Protein AF-A0A1G1VQC1-F1 (afdb_monomer_lite)

pLDDT: mean 93.26, std 5.06, range [60.94, 98.62]

Organism: NCBI:txid1797589

Radius of gyration: 24.83 Å; chains: 1; bounding box: 64×57×67 Å

Sequence (308 aa):
MNNFFEKLEDDLAYSKVGRGEGTGPVSRILSGINMLLLVLLIVTLLKNNFYLPAVLLLTLGFTRFAHWVSIGLLVYLVLLQFWPGVTIMVIYSVIGWASVMYGVRNVKRNFHSNKAKVDPFEGMSDLLFVLIFQILFFAIALITSGLLSVIFWMLFAIVTFFEIVRYYNRLASPWRQLHYPLMVRYAAFAGMQTGIAERENREFDIKEALREFVKNIYPNWSRNEVEDFLKPADNKKEEFVDRGNLIKAYQKNDPSFDIKKLSEVLEKIHIRLKKEGPRWVIAEIIERDYGTSEKIKYLQAMISGDAN

Secondary structure (DSSP, 8-state):
-HHHHHHHHHHHHHHHHHTTSS-HHHHHHHHHHHHHHHHHHHHHHHHTT-HHHHHHHHHHTTSTTHHHHHHHHHHHHHHTT-HHHHHHHHHHHHHHHHHHHHHHHHHHHHHH--S----TTTT-THHHHHHHHHHHHHHHHHH--HHHHHHHHHHHHHHHHHHHHHHHHHHSSHHHHHHHHHHHHHHHHHHHHHHHHHHTT----HHHHHHHHHHHHSTT--HHHHHHHHHHHHHHHHHTTTHHHHHHHHHHH-TT--HHHHHHHHHHHHHHHHH--THHHHHHHHHHHH-HHHHHHHHHHHHHTTT-

Structure (mmCIF, N/CA/C/O backbone):
data_AF-A0A1G1VQC1-F1
#
_entry.id   AF-A0A1G1VQC1-F1
#
loop_
_atom_site.group_PDB
_atom_site.id
_atom_site.type_symbol
_atom_site.label_atom_id
_atom_site.label_alt_id
_atom_site.label_comp_id
_atom_site.label_asym_id
_atom_site.label_entity_id
_atom_site.label_seq_id
_atom_site.pdbx_PDB_ins_code
_atom_site.Cartn_x
_atom_site.Cartn_y
_atom_site.Cartn_z
_atom_site.occupancy
_atom_site.B_iso_or_equiv
_atom_site.auth_seq_id
_atom_site.auth_comp_id
_atom_site.auth_asym_id
_atom_site.auth_atom_id
_atom_site.pdbx_PDB_model_num
ATOM 1 N N . MET A 1 1 ? -13.957 -32.742 -7.289 1.00 61.12 1 MET A N 1
ATOM 2 C CA . MET A 1 1 ? -12.564 -32.242 -7.349 1.00 61.12 1 MET A CA 1
ATOM 3 C C . MET A 1 1 ? -12.480 -30.728 -7.114 1.00 61.12 1 MET A C 1
ATOM 5 O O . MET A 1 1 ? -11.598 -30.322 -6.373 1.00 61.12 1 MET A O 1
ATOM 9 N N . ASN A 1 2 ? -13.424 -29.916 -7.616 1.00 73.31 2 ASN A N 1
ATOM 10 C CA . ASN A 1 2 ? -13.437 -28.450 -7.416 1.00 73.31 2 ASN A CA 1
ATOM 11 C C . ASN A 1 2 ? -13.486 -27.999 -5.941 1.00 73.31 2 ASN A C 1
ATOM 13 O O . ASN A 1 2 ? -12.699 -27.143 -5.555 1.00 73.31 2 ASN A O 1
ATOM 17 N N . ASN A 1 3 ? -14.278 -28.655 -5.082 1.00 86.00 3 ASN A N 1
ATOM 18 C CA . ASN A 1 3 ? -14.404 -28.242 -3.672 1.00 86.00 3 ASN A CA 1
ATOM 19 C C . ASN A 1 3 ? -13.098 -28.321 -2.858 1.00 86.00 3 ASN A C 1
ATOM 21 O O . ASN A 1 3 ? -12.965 -27.617 -1.863 1.00 86.00 3 ASN A O 1
ATOM 25 N N . PHE A 1 4 ? -12.145 -29.187 -3.232 1.00 91.75 4 PHE A N 1
ATOM 26 C CA . PHE A 1 4 ? -10.871 -29.282 -2.508 1.00 91.75 4 PHE A CA 1
ATOM 27 C C . PHE A 1 4 ? -9.946 -28.110 -2.850 1.00 91.75 4 PHE A C 1
ATOM 29 O O . PHE A 1 4 ? -9.380 -27.499 -1.948 1.00 91.75 4 PHE A O 1
ATOM 36 N N . PHE A 1 5 ? -9.823 -27.777 -4.139 1.00 89.25 5 PHE A N 1
ATOM 37 C CA . PHE A 1 5 ? -8.988 -26.665 -4.592 1.00 89.25 5 PHE A CA 1
ATOM 38 C C . PHE A 1 5 ? -9.536 -25.315 -4.137 1.00 89.25 5 PHE A C 1
ATOM 40 O O . PHE A 1 5 ? -8.760 -24.494 -3.662 1.00 89.25 5 PHE A O 1
ATOM 47 N N . GLU A 1 6 ? -10.854 -25.117 -4.201 1.00 90.94 6 GLU A N 1
ATOM 48 C CA . GLU A 1 6 ? -11.496 -23.903 -3.681 1.00 90.94 6 GLU A CA 1
ATOM 49 C C . GLU A 1 6 ? -11.246 -23.747 -2.178 1.00 90.94 6 GLU A C 1
ATOM 51 O O . GLU A 1 6 ? -10.825 -22.688 -1.726 1.00 90.94 6 GLU A O 1
ATOM 56 N N . LYS A 1 7 ? -11.402 -24.822 -1.395 1.00 92.75 7 LYS A N 1
ATOM 57 C CA . LYS A 1 7 ? -11.124 -24.775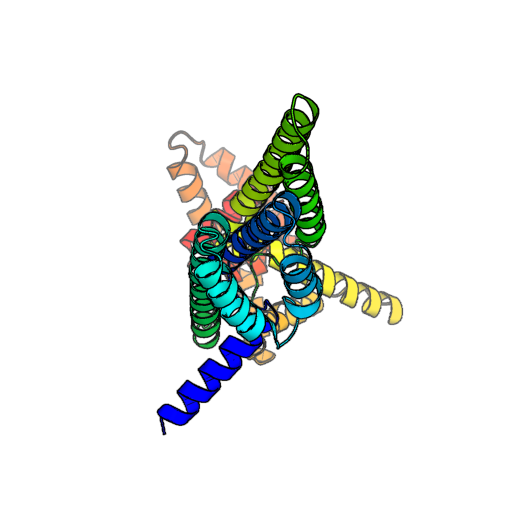 0.045 1.00 92.75 7 LYS A CA 1
ATOM 58 C C . LYS A 1 7 ? -9.654 -24.461 0.345 1.00 92.75 7 LYS A C 1
ATOM 60 O O . LYS A 1 7 ? -9.371 -23.662 1.232 1.00 92.75 7 LYS A O 1
ATOM 65 N N . LEU A 1 8 ? -8.726 -25.060 -0.401 1.00 93.44 8 LEU A N 1
ATOM 66 C CA . LEU A 1 8 ? -7.297 -24.788 -0.254 1.00 93.44 8 LEU A CA 1
ATOM 67 C C . LEU A 1 8 ? -6.957 -23.333 -0.612 1.00 93.44 8 LEU A C 1
ATOM 69 O O . LEU A 1 8 ? -6.154 -22.703 0.073 1.00 93.44 8 LEU A O 1
ATOM 73 N N . GLU A 1 9 ? -7.561 -22.795 -1.673 1.00 93.19 9 GLU A N 1
ATOM 74 C CA . GLU A 1 9 ? -7.395 -21.396 -2.069 1.00 93.19 9 GLU A CA 1
ATOM 75 C C . GLU A 1 9 ? -7.907 -20.444 -0.983 1.00 93.19 9 GLU A C 1
ATOM 77 O O . GLU A 1 9 ? -7.228 -19.472 -0.644 1.00 93.19 9 GLU A O 1
ATOM 82 N N . ASP A 1 10 ? -9.070 -20.743 -0.407 1.00 94.12 10 ASP A N 1
ATOM 83 C CA . ASP A 1 10 ? -9.666 -19.982 0.685 1.00 94.12 10 ASP A CA 1
ATOM 84 C C . ASP A 1 10 ? -8.755 -19.983 1.910 1.00 94.12 10 ASP A C 1
ATOM 86 O O . ASP A 1 10 ? -8.403 -18.911 2.405 1.00 94.12 10 ASP A O 1
ATOM 90 N N . ASP A 1 11 ? -8.295 -21.156 2.347 1.00 94.12 11 ASP A N 1
ATOM 91 C CA . ASP A 1 11 ? -7.398 -21.300 3.496 1.00 94.12 11 ASP A CA 1
ATOM 92 C C . ASP A 1 11 ? -6.081 -20.527 3.285 1.00 94.12 11 ASP A C 1
ATOM 94 O O . ASP A 1 11 ? -5.610 -19.816 4.181 1.00 94.12 11 ASP A O 1
ATOM 98 N N . LEU A 1 12 ? -5.507 -20.587 2.077 1.00 93.69 12 LEU A N 1
ATOM 99 C CA . LEU A 1 12 ? -4.320 -19.810 1.711 1.00 93.69 12 LEU A CA 1
ATOM 100 C C . LEU A 1 12 ? -4.595 -18.302 1.710 1.00 93.69 12 LEU A C 1
ATOM 102 O O . LEU A 1 12 ? -3.768 -17.527 2.198 1.00 93.69 12 LEU A O 1
ATOM 106 N N . ALA A 1 13 ? -5.742 -17.872 1.181 1.00 93.38 13 ALA A N 1
ATOM 107 C CA . ALA A 1 13 ? -6.126 -16.467 1.155 1.00 93.38 13 ALA A CA 1
ATOM 108 C C . ALA A 1 13 ? -6.328 -15.919 2.574 1.00 93.38 13 ALA A C 1
ATOM 110 O O . ALA A 1 13 ? -5.778 -14.867 2.901 1.00 93.38 13 ALA A O 1
ATOM 111 N N . TYR A 1 14 ? -7.035 -16.648 3.442 1.00 93.19 14 TYR A N 1
ATOM 112 C CA . TYR A 1 14 ? -7.199 -16.290 4.852 1.00 93.19 14 TYR A CA 1
ATOM 113 C C . TYR A 1 14 ? -5.860 -16.244 5.591 1.00 93.19 14 TYR A C 1
ATOM 115 O O . TYR A 1 14 ? -5.617 -15.304 6.348 1.00 93.19 14 TYR A O 1
ATOM 123 N N . SER A 1 15 ? -4.963 -17.203 5.340 1.00 93.12 15 SER A N 1
ATOM 124 C CA . SER A 1 15 ? -3.622 -17.207 5.936 1.00 93.12 15 SER A CA 1
ATOM 125 C C . SER A 1 15 ? -2.822 -15.959 5.550 1.00 93.12 15 SER A C 1
ATOM 127 O O . SER A 1 15 ? -2.245 -15.303 6.420 1.00 93.12 15 SER A O 1
ATOM 129 N N . LYS A 1 16 ? -2.839 -15.575 4.266 1.00 91.69 16 LYS A N 1
ATOM 130 C CA . LYS A 1 16 ? -2.179 -14.351 3.785 1.00 91.69 16 LYS A CA 1
ATOM 131 C C . LYS A 1 16 ? -2.787 -13.086 4.376 1.00 91.69 16 LYS A C 1
ATOM 133 O O . LYS A 1 16 ? -2.047 -12.223 4.844 1.00 91.69 16 LYS A O 1
ATOM 138 N N . VAL A 1 17 ? -4.117 -12.994 4.421 1.00 91.62 17 VAL A N 1
ATOM 139 C CA . VAL A 1 17 ? -4.817 -11.863 5.048 1.00 91.62 17 VAL A CA 1
ATOM 140 C C . VAL A 1 17 ? -4.464 -11.755 6.531 1.00 91.62 17 VAL A C 1
ATOM 142 O O . VAL A 1 17 ? -4.189 -10.655 7.001 1.00 91.62 17 VAL A O 1
ATOM 145 N N . GLY A 1 18 ? -4.377 -12.879 7.249 1.00 86.94 18 GLY A N 1
ATOM 146 C CA . GLY A 1 18 ? -3.954 -12.917 8.652 1.00 86.94 18 GLY A CA 1
ATOM 147 C C . GLY A 1 18 ? -2.516 -12.437 8.887 1.00 86.94 18 GLY A C 1
ATOM 148 O O . GLY A 1 18 ? -2.212 -11.937 9.965 1.00 86.94 18 GLY A O 1
ATOM 149 N N . ARG A 1 19 ? -1.644 -12.532 7.874 1.00 87.75 19 ARG A N 1
ATOM 150 C CA . ARG A 1 19 ? -0.284 -11.958 7.884 1.00 87.75 19 ARG A CA 1
ATOM 151 C C . ARG A 1 19 ? -0.224 -10.517 7.365 1.00 87.75 19 ARG A C 1
ATOM 153 O O . ARG A 1 19 ? 0.846 -9.920 7.354 1.00 87.75 19 ARG A O 1
ATOM 160 N N . GLY A 1 20 ? -1.349 -9.962 6.911 1.00 85.31 20 GLY A N 1
ATOM 161 C CA . GLY A 1 20 ? -1.407 -8.648 6.272 1.00 85.31 20 GLY A CA 1
ATOM 162 C C . GLY A 1 20 ? -0.831 -8.614 4.850 1.00 85.31 20 GLY A C 1
ATOM 163 O O . GLY A 1 20 ? -0.608 -7.534 4.310 1.00 85.31 20 GLY A O 1
ATOM 164 N N . GLU A 1 21 ? -0.596 -9.768 4.221 1.00 86.19 21 GLU A N 1
ATOM 165 C CA . GLU A 1 21 ? 0.011 -9.860 2.893 1.00 86.19 21 GLU A CA 1
ATOM 166 C C . GLU A 1 21 ? -1.033 -9.653 1.788 1.00 86.19 21 GLU A C 1
ATOM 168 O O . GLU A 1 21 ? -1.941 -10.466 1.604 1.00 86.19 21 GLU A O 1
ATOM 173 N N . GLY A 1 22 ? -0.884 -8.588 0.993 1.00 84.50 22 GLY A N 1
ATOM 174 C CA . GLY A 1 22 ? -1.681 -8.402 -0.224 1.00 84.50 22 GLY A CA 1
ATOM 175 C C . GLY A 1 22 ? -3.180 -8.195 0.023 1.00 84.50 22 GLY A C 1
ATOM 176 O O . GLY A 1 22 ? -3.986 -8.453 -0.871 1.00 84.50 22 GLY A O 1
ATOM 177 N N . THR A 1 23 ? -3.568 -7.706 1.203 1.00 89.31 23 THR A N 1
ATOM 178 C CA . THR A 1 23 ? -4.966 -7.413 1.578 1.00 89.31 23 THR A CA 1
ATOM 179 C C . THR A 1 23 ? -5.590 -6.290 0.739 1.00 89.31 23 THR A C 1
ATOM 181 O O . THR A 1 23 ? -6.809 -6.194 0.601 1.00 89.31 23 THR A O 1
ATOM 184 N N . GLY A 1 24 ? -4.759 -5.464 0.104 1.00 90.88 24 GLY A N 1
ATOM 185 C CA . GLY A 1 24 ? -5.199 -4.374 -0.757 1.00 90.88 24 GLY A CA 1
ATOM 186 C C . GLY A 1 24 ? -5.680 -3.142 0.022 1.00 90.88 24 GLY A C 1
ATOM 187 O O . GLY A 1 24 ? -5.776 -3.151 1.250 1.00 90.88 24 GLY A O 1
ATOM 188 N N . PRO A 1 25 ? -5.973 -2.042 -0.689 1.00 91.81 25 PRO A N 1
ATOM 189 C CA . PRO A 1 25 ? -6.169 -0.735 -0.066 1.00 91.81 25 PRO A CA 1
ATOM 190 C C . PRO A 1 25 ? -7.422 -0.635 0.800 1.00 91.81 25 PRO A C 1
ATOM 192 O O . PRO A 1 25 ? -7.362 -0.090 1.897 1.00 91.81 25 PRO A O 1
ATOM 195 N N . VAL A 1 26 ? -8.544 -1.199 0.345 1.00 93.62 26 VAL A N 1
ATOM 196 C CA . VAL A 1 26 ? -9.819 -1.117 1.074 1.00 93.62 26 VAL A CA 1
ATOM 197 C C . VAL A 1 26 ? -9.721 -1.838 2.417 1.00 93.62 26 VAL A C 1
ATOM 199 O O . VAL A 1 26 ? -10.098 -1.278 3.440 1.00 93.62 26 VAL A O 1
ATOM 202 N N . SER A 1 27 ? -9.156 -3.049 2.432 1.00 94.88 27 SER A N 1
ATOM 203 C CA . SER A 1 27 ? -8.941 -3.809 3.667 1.00 94.88 27 SER A CA 1
ATOM 204 C C . SER A 1 27 ? -8.029 -3.053 4.641 1.00 94.88 27 SER A C 1
ATOM 206 O O . SER A 1 27 ? -8.354 -2.935 5.820 1.00 94.88 27 SER A O 1
ATOM 208 N N . ARG A 1 28 ? -6.938 -2.442 4.152 1.00 92.56 28 ARG A N 1
ATOM 209 C CA . ARG A 1 28 ? -6.015 -1.657 4.992 1.00 92.56 28 ARG A CA 1
ATOM 210 C C . ARG A 1 28 ? -6.698 -0.448 5.640 1.00 92.56 28 ARG A C 1
ATOM 212 O O . ARG A 1 28 ? -6.571 -0.262 6.847 1.00 92.56 28 ARG A O 1
ATOM 219 N N . ILE A 1 29 ? -7.483 0.311 4.870 1.00 93.06 29 ILE A N 1
ATOM 220 C CA . ILE A 1 29 ? -8.250 1.464 5.376 1.00 93.06 29 ILE A CA 1
ATOM 221 C C . ILE A 1 29 ? -9.277 1.012 6.421 1.00 93.06 29 ILE A C 1
ATOM 223 O O . ILE A 1 29 ? -9.328 1.564 7.520 1.00 93.06 29 ILE A O 1
ATOM 227 N N . LEU A 1 30 ? -10.068 -0.022 6.113 1.00 95.94 30 LEU A N 1
ATOM 228 C CA . LEU A 1 30 ? -11.059 -0.554 7.050 1.00 95.94 30 LEU A CA 1
ATOM 229 C C . LEU A 1 30 ? -10.400 -1.098 8.323 1.00 95.94 30 LEU A C 1
ATOM 231 O O . LEU A 1 30 ? -10.940 -0.913 9.407 1.00 95.94 30 LEU A O 1
ATOM 235 N N . SER A 1 31 ? -9.218 -1.712 8.217 1.00 94.44 31 SER A N 1
ATOM 236 C CA . SER A 1 31 ? -8.435 -2.152 9.375 1.00 94.44 31 SER A CA 1
ATOM 237 C C . SER A 1 31 ? -7.999 -0.977 10.256 1.00 94.44 31 SER A C 1
ATOM 239 O O . SER A 1 31 ? -8.092 -1.082 11.477 1.00 94.44 31 SER A O 1
ATOM 241 N N . GLY A 1 32 ? -7.565 0.144 9.668 1.00 94.25 32 GLY A N 1
ATOM 242 C CA . GLY A 1 32 ? -7.232 1.366 10.412 1.00 94.25 32 GLY A CA 1
ATOM 243 C C . GLY A 1 32 ? -8.440 1.938 11.161 1.00 94.25 32 GLY A C 1
ATOM 244 O O . GLY A 1 32 ? -8.366 2.193 12.362 1.00 94.25 32 GLY A O 1
ATOM 245 N N . ILE A 1 33 ? -9.595 2.029 10.493 1.00 96.25 33 ILE A N 1
ATOM 246 C CA . ILE A 1 33 ? -10.860 2.443 11.128 1.00 96.25 33 ILE A CA 1
ATOM 247 C C . ILE A 1 33 ? -11.234 1.487 12.269 1.00 96.25 33 ILE A C 1
ATOM 249 O O . ILE A 1 33 ? -11.626 1.928 13.349 1.00 96.25 33 ILE A O 1
ATOM 253 N N . ASN A 1 34 ? -11.074 0.178 12.058 1.00 95.62 34 ASN A N 1
ATOM 254 C CA . ASN A 1 34 ? -11.366 -0.832 13.069 1.00 95.62 34 ASN A CA 1
ATOM 255 C C . ASN A 1 34 ? -10.484 -0.681 14.320 1.00 95.62 34 ASN A C 1
ATOM 257 O O . ASN A 1 34 ? -10.964 -0.848 15.441 1.00 95.62 34 ASN A O 1
ATOM 261 N N . MET A 1 35 ? -9.212 -0.308 14.144 1.00 95.88 35 MET A N 1
ATOM 262 C CA . MET A 1 35 ? -8.311 0.011 15.256 1.00 95.88 35 MET A CA 1
ATOM 263 C C . MET A 1 35 ? -8.780 1.244 16.037 1.00 95.88 35 MET A C 1
ATOM 265 O O . MET A 1 35 ? -8.797 1.209 17.266 1.00 95.88 35 MET A O 1
ATOM 269 N N . LEU A 1 36 ? -9.229 2.306 15.359 1.00 97.44 36 LEU A N 1
ATOM 270 C CA . LEU A 1 36 ? -9.785 3.489 16.030 1.00 97.44 36 LEU A CA 1
ATOM 271 C C . LEU A 1 36 ? -11.075 3.162 16.798 1.00 97.44 36 LEU A C 1
ATOM 273 O O . LEU A 1 36 ? -11.264 3.642 17.913 1.00 97.44 36 LEU A O 1
ATOM 277 N N . LEU A 1 37 ? -11.938 2.297 16.260 1.00 97.50 37 LEU A N 1
ATOM 278 C CA . LEU A 1 37 ? -13.137 1.824 16.964 1.00 97.50 37 LEU A CA 1
ATOM 279 C C . LEU A 1 37 ? -12.801 1.008 18.215 1.00 97.50 37 LEU A C 1
ATOM 281 O O . LEU A 1 37 ? -13.472 1.158 19.235 1.00 97.50 37 LEU A O 1
ATOM 285 N N . LEU A 1 38 ? -11.751 0.184 18.163 1.00 96.44 38 LEU A N 1
ATOM 286 C CA . LEU A 1 38 ? -11.263 -0.538 19.337 1.00 96.44 38 LEU A CA 1
ATOM 287 C C . LEU A 1 38 ? -10.774 0.432 20.422 1.00 96.44 38 LEU A C 1
ATOM 289 O O . LEU A 1 38 ? -11.114 0.264 21.591 1.00 96.44 38 LEU A O 1
ATOM 293 N N . VAL A 1 39 ? -10.026 1.472 20.042 1.00 97.50 39 VAL A N 1
ATOM 294 C CA . VAL A 1 39 ? -9.578 2.523 20.972 1.00 97.50 39 VAL A CA 1
ATOM 295 C C . VAL A 1 39 ? -10.773 3.259 21.576 1.00 97.50 39 VAL A C 1
ATOM 297 O O . VAL A 1 39 ? -10.824 3.439 22.792 1.00 97.50 39 VAL A O 1
ATOM 300 N N . LEU A 1 40 ? -11.758 3.629 20.751 1.00 98.19 40 LEU A N 1
ATOM 301 C CA . LEU A 1 40 ? -12.995 4.255 21.210 1.00 98.19 40 LEU A CA 1
ATOM 302 C C . LEU A 1 40 ? -13.706 3.370 22.241 1.00 98.19 40 LEU A C 1
ATOM 304 O O . LEU A 1 40 ? -14.039 3.851 23.321 1.00 98.19 40 LEU A O 1
ATOM 308 N N . LEU A 1 41 ? -13.870 2.075 21.950 1.00 97.75 41 LEU A N 1
ATOM 309 C CA . LEU A 1 41 ? -14.483 1.112 22.865 1.00 97.75 41 LEU A CA 1
ATOM 310 C C . LEU A 1 41 ? -13.732 1.038 24.199 1.00 97.75 41 LEU A C 1
ATOM 312 O O . LEU A 1 41 ? -14.357 1.129 25.253 1.00 97.75 41 LEU A O 1
ATOM 316 N N . ILE A 1 42 ? -12.403 0.913 24.165 1.00 97.69 42 ILE A N 1
ATOM 317 C CA . ILE A 1 42 ? -11.569 0.835 25.372 1.00 97.69 42 ILE A CA 1
ATOM 318 C C . ILE A 1 42 ? -11.734 2.099 26.221 1.00 97.69 42 ILE A C 1
ATOM 320 O O . ILE A 1 42 ? -12.000 1.997 27.418 1.00 97.69 42 ILE A O 1
ATOM 324 N N . VAL A 1 43 ? -11.636 3.289 25.621 1.00 97.81 43 VAL A N 1
ATOM 325 C CA . VAL A 1 43 ? -11.790 4.552 26.361 1.00 97.81 43 VAL A CA 1
ATOM 326 C C . VAL A 1 43 ? -13.204 4.693 26.928 1.00 97.81 43 VAL A C 1
ATOM 328 O O . VAL A 1 43 ? -13.364 5.098 28.081 1.00 97.81 43 VAL A O 1
ATOM 331 N N . THR A 1 44 ? -14.235 4.317 26.166 1.00 97.94 44 THR A N 1
ATOM 332 C CA . THR A 1 44 ? -15.624 4.316 26.639 1.00 97.94 44 THR A CA 1
ATOM 333 C C . THR A 1 44 ? -15.814 3.380 27.833 1.00 97.94 44 THR A C 1
ATOM 335 O O . THR A 1 44 ? -16.453 3.776 28.807 1.00 97.94 44 THR A O 1
ATOM 338 N N . LEU A 1 45 ? -15.241 2.173 27.806 1.00 97.62 45 LEU A N 1
ATOM 339 C CA . LEU A 1 45 ? -15.307 1.230 28.927 1.00 97.62 45 LEU A CA 1
ATOM 340 C C . LEU A 1 45 ? -14.607 1.788 30.172 1.00 97.62 45 LEU A C 1
ATOM 342 O O . LEU A 1 45 ? -15.193 1.774 31.253 1.00 97.62 45 LEU A O 1
ATOM 346 N N . LEU A 1 46 ? -13.402 2.347 30.019 1.00 97.31 46 LEU A N 1
ATOM 347 C CA . LEU A 1 46 ? -12.647 2.942 31.126 1.00 97.31 46 LEU A CA 1
ATOM 348 C C . LEU A 1 46 ? -13.396 4.117 31.770 1.00 97.31 46 LEU A C 1
ATOM 350 O O . LEU A 1 46 ? -13.524 4.159 32.991 1.00 97.31 46 LEU A O 1
ATOM 354 N N . LYS A 1 47 ? -13.961 5.031 30.969 1.00 96.81 47 LYS A N 1
ATOM 355 C CA . LYS A 1 47 ? -14.744 6.173 31.480 1.00 96.81 47 LYS A CA 1
ATOM 356 C C . LYS A 1 47 ? -15.988 5.764 32.267 1.00 96.81 47 LYS A C 1
ATOM 358 O O . LYS A 1 47 ? -16.424 6.510 33.136 1.00 96.81 47 LYS A O 1
ATOM 363 N N . ASN A 1 48 ? -16.555 4.601 31.959 1.00 97.50 48 ASN A N 1
ATOM 364 C CA . ASN A 1 48 ? -17.741 4.066 32.627 1.00 97.50 48 ASN A CA 1
ATOM 365 C C . ASN A 1 48 ? -17.390 3.008 33.690 1.00 97.50 48 ASN A C 1
ATOM 367 O O . ASN A 1 48 ? -18.258 2.249 34.106 1.00 97.50 48 ASN A O 1
ATOM 371 N N . ASN A 1 49 ? -16.130 2.955 34.142 1.00 97.44 49 ASN A N 1
ATOM 372 C CA . ASN A 1 49 ? -15.640 2.034 35.174 1.00 97.44 49 ASN A CA 1
ATOM 373 C C . ASN A 1 49 ? -15.752 0.531 34.824 1.00 97.44 49 ASN A C 1
ATOM 375 O O . ASN A 1 49 ? -15.672 -0.323 35.706 1.00 97.44 49 ASN A O 1
ATOM 379 N N . PHE A 1 50 ? -15.868 0.172 33.541 1.00 96.94 50 PHE A N 1
ATOM 380 C CA . PHE A 1 50 ? -15.840 -1.216 33.064 1.00 96.94 50 PHE A CA 1
ATOM 381 C C . PHE A 1 50 ? -14.400 -1.710 32.850 1.00 96.94 50 PHE A C 1
ATOM 383 O O . PHE A 1 50 ? -13.994 -2.069 31.742 1.00 96.94 50 PHE A O 1
ATOM 390 N N . TYR A 1 51 ? -13.605 -1.733 33.922 1.00 97.00 51 TYR A N 1
ATOM 391 C CA . TYR A 1 51 ? -12.170 -2.037 33.856 1.00 97.00 51 TYR A CA 1
ATOM 392 C C . TYR A 1 51 ? -11.865 -3.466 33.392 1.00 97.00 51 TYR A C 1
ATOM 394 O O . TYR A 1 51 ? -10.995 -3.660 32.547 1.00 97.00 51 TYR A O 1
ATOM 402 N N . LEU A 1 52 ? -12.595 -4.465 33.904 1.00 96.19 52 LEU A N 1
ATOM 403 C CA . LEU A 1 52 ? -12.373 -5.871 33.550 1.00 96.19 52 LEU A CA 1
ATOM 404 C C . LEU A 1 52 ? -12.567 -6.124 32.037 1.00 96.19 52 LEU A C 1
ATOM 406 O O . LEU A 1 52 ? -11.635 -6.629 31.411 1.00 96.19 52 LEU A O 1
ATOM 410 N N . PRO A 1 53 ? -13.692 -5.717 31.413 1.00 95.88 53 PRO A N 1
ATOM 411 C CA . PRO A 1 53 ? -13.838 -5.677 29.958 1.00 95.88 53 PRO A CA 1
ATOM 412 C C . PRO A 1 53 ? -12.675 -5.046 29.193 1.00 95.88 53 PRO A C 1
ATOM 414 O O . PRO A 1 53 ? -12.187 -5.624 28.223 1.00 95.88 53 PRO A O 1
ATOM 417 N N . ALA A 1 54 ? -12.218 -3.868 29.628 1.00 96.00 54 ALA A N 1
ATOM 418 C CA . ALA A 1 54 ? -11.141 -3.149 28.958 1.00 96.00 54 ALA A CA 1
ATOM 419 C C . ALA A 1 54 ? -9.813 -3.924 29.022 1.00 96.00 54 ALA A C 1
ATOM 421 O O . ALA A 1 54 ? -9.124 -4.054 28.010 1.00 96.00 54 ALA A O 1
ATOM 422 N N . VAL A 1 55 ? -9.479 -4.498 30.184 1.00 95.81 55 VAL A N 1
ATOM 423 C CA . VAL A 1 55 ? -8.278 -5.332 30.364 1.00 95.81 55 VAL A CA 1
ATOM 424 C C . VAL A 1 55 ? -8.356 -6.607 29.523 1.00 95.81 55 VAL A C 1
ATOM 426 O O . VAL A 1 55 ? -7.366 -6.982 28.893 1.00 95.81 55 VAL A O 1
ATOM 429 N N . LEU A 1 56 ? -9.522 -7.259 29.456 1.00 94.81 56 LEU A N 1
ATOM 430 C CA . LEU A 1 56 ? -9.715 -8.450 28.620 1.00 94.81 56 LEU A CA 1
ATOM 431 C C . LEU A 1 56 ? -9.516 -8.135 27.132 1.00 94.81 56 LEU A C 1
ATOM 433 O O . LEU A 1 56 ? -8.838 -8.890 26.438 1.00 94.81 56 LEU A O 1
ATOM 437 N N . LEU A 1 57 ? -10.035 -7.005 26.645 1.00 93.81 57 LEU A N 1
ATOM 438 C CA . LEU A 1 57 ? -9.797 -6.563 25.268 1.00 93.81 57 LEU A CA 1
ATOM 439 C C . LEU A 1 57 ? -8.317 -6.272 24.997 1.00 93.81 57 LEU A C 1
ATOM 441 O O . LEU A 1 57 ? -7.793 -6.719 23.982 1.00 93.81 57 LEU A O 1
ATOM 445 N N . LEU A 1 58 ? -7.628 -5.565 25.896 1.00 93.12 58 LEU A N 1
ATOM 446 C CA . LEU A 1 58 ? -6.214 -5.218 25.716 1.00 93.12 58 LEU A CA 1
ATOM 447 C C . LEU A 1 58 ? -5.296 -6.447 25.715 1.00 93.12 58 LEU A C 1
ATOM 449 O O . LEU A 1 58 ? -4.345 -6.505 24.941 1.00 93.12 58 LEU A O 1
ATOM 453 N N . THR A 1 59 ? -5.579 -7.426 26.575 1.00 93.62 59 THR A N 1
ATOM 454 C CA . THR A 1 59 ? -4.723 -8.611 26.752 1.00 93.62 59 THR A CA 1
ATOM 455 C C . THR A 1 59 ? -5.035 -9.729 25.763 1.00 93.62 59 THR A C 1
ATOM 457 O O . THR A 1 59 ? -4.120 -10.395 25.283 1.00 93.62 59 THR A O 1
ATOM 460 N N . LEU A 1 60 ? -6.312 -9.942 25.432 1.00 92.75 60 LEU A N 1
ATOM 461 C CA . LEU A 1 60 ? -6.748 -11.075 24.614 1.00 92.75 60 LEU A CA 1
ATOM 462 C C . LEU A 1 60 ? -7.232 -10.675 23.215 1.00 92.75 60 LEU A C 1
ATOM 464 O O . LEU A 1 60 ? -7.286 -11.540 22.337 1.00 92.75 60 LEU A O 1
ATOM 468 N N . GLY A 1 61 ? -7.530 -9.395 22.973 1.00 87.50 61 GLY A N 1
ATOM 469 C CA . GLY A 1 61 ? -8.061 -8.890 21.700 1.00 87.50 61 GLY A CA 1
ATOM 470 C C . GLY A 1 61 ? -7.097 -8.990 20.514 1.00 87.50 61 GLY A C 1
ATOM 471 O O . GLY A 1 61 ? -7.540 -8.957 19.372 1.00 87.50 61 GLY A O 1
ATOM 472 N N . PHE A 1 62 ? -5.801 -9.188 20.769 1.00 87.38 62 PHE A N 1
ATOM 473 C CA . PHE A 1 62 ? -4.775 -9.415 19.739 1.00 87.38 62 PHE A CA 1
ATOM 474 C C . PHE A 1 62 ? -4.297 -10.873 19.675 1.00 87.38 62 PHE A C 1
ATOM 476 O O . PHE A 1 62 ? -3.312 -11.188 19.012 1.00 87.38 62 PHE A O 1
ATOM 483 N N . THR A 1 63 ? -4.977 -11.779 20.380 1.00 89.38 63 THR A N 1
ATOM 484 C CA . THR A 1 63 ? -4.641 -13.208 20.407 1.00 89.38 63 THR A CA 1
ATOM 485 C C . THR A 1 63 ? -5.622 -14.018 19.564 1.00 89.38 63 THR A C 1
ATOM 487 O O . THR A 1 63 ? -6.666 -13.528 19.135 1.00 89.38 63 THR A O 1
ATOM 490 N N . ARG A 1 64 ? -5.360 -15.322 19.409 1.00 87.31 64 ARG A N 1
ATOM 491 C CA . ARG A 1 64 ? -6.325 -16.257 18.805 1.00 87.31 64 ARG A CA 1
ATOM 492 C C . ARG A 1 64 ? -7.692 -16.274 19.504 1.00 87.31 64 ARG A C 1
ATOM 494 O O . ARG A 1 64 ? -8.655 -16.726 18.903 1.00 87.31 64 ARG A O 1
ATOM 501 N N . PHE A 1 65 ? -7.790 -15.795 20.746 1.00 90.50 65 PHE A N 1
ATOM 502 C CA . PHE A 1 65 ? -9.038 -15.742 21.509 1.00 90.50 65 PHE A CA 1
ATOM 503 C C . PHE A 1 65 ? -9.874 -14.482 21.248 1.00 90.50 65 PHE A C 1
ATOM 505 O O . PHE A 1 65 ? -10.975 -14.383 21.783 1.00 90.50 65 PHE A O 1
ATOM 512 N N . ALA A 1 66 ? -9.399 -13.548 20.415 1.00 89.31 66 ALA A N 1
ATOM 513 C CA . ALA A 1 66 ? -10.051 -12.260 20.176 1.00 89.31 66 ALA A CA 1
ATOM 514 C C . ALA A 1 66 ? -11.546 -12.383 19.835 1.00 89.31 66 ALA A C 1
ATOM 516 O O . ALA A 1 66 ? -12.373 -11.710 20.438 1.00 89.31 66 ALA A O 1
ATOM 517 N N . HIS A 1 67 ? -11.906 -13.304 18.938 1.00 88.88 67 HIS A N 1
ATOM 518 C CA . HIS A 1 67 ? -13.295 -13.534 18.530 1.00 88.88 67 HIS A CA 1
ATOM 519 C C . HIS A 1 67 ? -14.200 -13.977 19.692 1.00 88.88 67 HIS A C 1
ATOM 521 O O . HIS A 1 67 ? -15.295 -13.441 19.852 1.00 88.88 67 HIS A O 1
ATOM 527 N N . TRP A 1 68 ? -13.736 -14.900 20.542 1.00 93.19 68 TRP A N 1
ATOM 528 C CA . TRP A 1 68 ? -14.481 -15.331 21.730 1.00 93.19 68 TRP A CA 1
ATOM 529 C C . TRP A 1 68 ? -14.643 -14.198 22.740 1.00 93.19 68 TRP A C 1
ATOM 531 O O . TRP A 1 68 ? -15.723 -14.027 23.301 1.00 93.19 68 TRP A O 1
ATOM 541 N N . VAL A 1 69 ? -13.593 -13.398 22.934 1.00 93.69 69 VAL A N 1
ATOM 542 C CA . VAL A 1 69 ? -13.623 -12.226 23.818 1.00 93.69 69 VAL A CA 1
ATOM 543 C C . VAL A 1 69 ? -14.625 -11.201 23.303 1.00 93.69 69 VAL A C 1
ATOM 545 O O . VAL A 1 69 ? -15.422 -10.697 24.088 1.00 93.69 69 VAL A O 1
ATOM 548 N N . SER A 1 70 ? -14.653 -10.935 21.995 1.00 92.69 70 SER A N 1
ATOM 549 C CA . SER A 1 70 ? -15.623 -10.017 21.399 1.00 92.69 70 SER A CA 1
ATOM 550 C C . SER A 1 70 ? -17.065 -10.508 21.565 1.00 92.69 70 SER A C 1
ATOM 552 O O . SER A 1 70 ? -17.931 -9.730 21.952 1.00 92.69 70 SER A O 1
ATOM 554 N N . ILE A 1 71 ? -17.338 -11.796 21.331 1.00 94.81 71 ILE A N 1
ATOM 555 C CA . ILE A 1 71 ? -18.687 -12.362 21.507 1.00 94.81 71 ILE A CA 1
ATOM 556 C C . ILE A 1 71 ? -19.114 -12.303 22.979 1.00 94.81 71 ILE A C 1
ATOM 558 O O . ILE A 1 71 ? -20.199 -11.810 23.287 1.00 94.81 71 ILE A O 1
ATOM 562 N N . GLY A 1 72 ? -18.257 -12.770 23.892 1.00 95.50 72 GLY A N 1
ATOM 563 C CA . GLY A 1 72 ? -18.544 -12.762 25.326 1.00 95.50 72 GLY A CA 1
ATOM 564 C C . GLY A 1 72 ? -18.760 -11.347 25.858 1.00 95.50 72 GLY A C 1
ATOM 565 O O . GLY A 1 72 ? -19.690 -11.114 26.629 1.00 95.50 72 GLY A O 1
ATOM 566 N N . LEU A 1 73 ? -17.956 -10.388 25.391 1.00 95.31 73 LEU A N 1
ATOM 567 C CA . LEU A 1 73 ? -18.104 -8.992 25.768 1.00 95.31 73 LEU A CA 1
ATOM 568 C C . LEU A 1 73 ? -19.407 -8.390 25.237 1.00 95.31 73 LEU A C 1
ATOM 570 O O . LEU A 1 73 ? -20.090 -7.693 25.980 1.00 95.31 73 LEU A O 1
ATOM 574 N N . LEU A 1 74 ? -19.787 -8.683 23.993 1.00 97.00 74 LEU A N 1
ATOM 575 C CA . LEU A 1 74 ? -21.051 -8.210 23.433 1.00 97.00 74 LEU A CA 1
ATOM 576 C C . LEU A 1 74 ? -22.241 -8.687 24.277 1.00 97.00 74 LEU A C 1
ATOM 578 O O . LEU A 1 74 ? -23.080 -7.876 24.662 1.00 97.00 74 LEU A O 1
ATOM 582 N N . VAL A 1 75 ? -22.283 -9.981 24.618 1.00 97.56 75 VAL A N 1
ATOM 583 C CA . VAL A 1 75 ? -23.332 -10.555 25.479 1.00 97.56 75 VAL A CA 1
ATOM 584 C C . VAL A 1 75 ? -23.324 -9.894 26.858 1.00 97.56 75 VAL A C 1
ATOM 586 O O . VAL A 1 75 ? -24.374 -9.480 27.344 1.00 97.56 75 VAL A O 1
ATOM 589 N N . TYR A 1 76 ? -22.146 -9.737 27.467 1.00 97.19 76 TYR A N 1
ATOM 590 C CA . TYR A 1 76 ? -21.989 -9.074 28.761 1.00 97.19 76 TYR A CA 1
ATOM 591 C C . TYR A 1 76 ? -22.540 -7.639 28.755 1.00 97.19 76 TYR A C 1
ATOM 593 O O . TYR A 1 76 ? -23.303 -7.267 29.646 1.00 97.19 76 TYR A O 1
ATOM 601 N N . LEU A 1 77 ? -22.217 -6.842 27.732 1.00 97.56 77 LEU A N 1
ATOM 602 C CA . LEU A 1 77 ? -22.687 -5.459 27.618 1.00 97.56 77 LEU A CA 1
ATOM 603 C C . LEU A 1 77 ? -24.196 -5.367 27.354 1.00 97.56 77 LEU A C 1
ATOM 605 O O . LEU A 1 77 ? -24.836 -4.452 27.870 1.00 97.56 77 LEU A O 1
ATOM 609 N N . VAL A 1 78 ? -24.778 -6.314 26.607 1.00 97.94 78 VAL A N 1
ATOM 610 C CA . VAL A 1 78 ? -26.237 -6.411 26.417 1.00 97.94 78 VAL A CA 1
ATOM 611 C C . VAL A 1 78 ? -26.941 -6.729 27.738 1.00 97.94 78 VAL A C 1
ATOM 613 O O . VAL A 1 78 ? -27.928 -6.075 28.066 1.00 97.94 78 VAL A O 1
ATOM 616 N N . LEU A 1 79 ? -26.421 -7.679 28.523 1.00 97.88 79 LEU A N 1
ATOM 617 C CA . LEU A 1 79 ? -26.988 -8.034 29.832 1.00 97.88 79 LEU A CA 1
ATOM 618 C C . LEU A 1 79 ? -26.956 -6.858 30.815 1.00 97.88 79 LEU A C 1
ATOM 620 O O . LEU A 1 79 ? -27.894 -6.669 31.583 1.00 97.88 79 LEU A O 1
ATOM 624 N N . LEU A 1 80 ? -25.904 -6.042 30.753 1.00 97.38 80 LEU A N 1
ATOM 625 C CA . LEU A 1 80 ? -25.784 -4.807 31.527 1.00 97.38 80 LEU A CA 1
ATOM 626 C C . LEU A 1 80 ? -26.544 -3.615 30.935 1.00 97.38 80 LEU A C 1
ATOM 628 O O . LEU A 1 80 ? -26.508 -2.532 31.514 1.00 97.38 80 LEU A O 1
ATOM 632 N N . GLN A 1 81 ? -27.196 -3.783 29.780 1.00 97.62 81 GLN A N 1
ATOM 633 C CA . GLN A 1 81 ? -27.884 -2.717 29.047 1.00 97.62 81 GLN A CA 1
ATOM 634 C C . GLN A 1 81 ? -26.969 -1.521 28.704 1.00 97.62 81 GLN A C 1
ATOM 636 O O . GLN A 1 81 ? -27.423 -0.384 28.559 1.00 97.62 81 GLN A O 1
ATOM 641 N N . PHE A 1 82 ? -25.662 -1.761 28.532 1.00 97.75 82 PHE A N 1
ATOM 642 C CA . PHE A 1 82 ? -24.685 -0.734 28.167 1.00 97.75 82 PHE A CA 1
ATOM 643 C C . PHE A 1 82 ? -24.640 -0.518 26.646 1.00 97.75 82 PHE A C 1
ATOM 645 O O . PHE A 1 82 ? -23.688 -0.885 25.949 1.00 97.75 82 PHE A O 1
ATOM 652 N N . TRP A 1 83 ? -25.696 0.103 26.121 1.00 97.62 83 TRP A N 1
ATOM 653 C CA . TRP A 1 83 ? -25.912 0.301 24.684 1.00 97.62 83 TRP A CA 1
ATOM 654 C C . TRP A 1 83 ? -24.783 1.010 23.919 1.00 97.62 83 TRP A C 1
ATOM 656 O O . TRP A 1 83 ? -24.513 0.589 22.793 1.00 97.62 83 TRP A O 1
ATOM 666 N N . PRO A 1 84 ? -24.071 2.022 24.462 1.00 97.62 84 PRO A N 1
ATOM 667 C CA . PRO A 1 84 ? -22.957 2.639 23.741 1.00 97.62 84 PRO A CA 1
ATOM 668 C C . PRO A 1 84 ? -21.871 1.628 23.361 1.00 97.62 84 PRO A C 1
ATOM 670 O O . PRO A 1 84 ? -21.415 1.605 22.219 1.00 97.62 84 PRO A O 1
ATOM 673 N N . GLY A 1 85 ? -21.499 0.746 24.294 1.00 97.06 85 GLY A N 1
ATOM 674 C CA . GLY A 1 85 ? -20.512 -0.299 24.036 1.00 97.06 85 GLY A CA 1
ATOM 675 C C . GLY A 1 85 ? -21.016 -1.340 23.035 1.00 97.06 85 GLY A C 1
ATOM 676 O O . GLY A 1 85 ? -20.280 -1.693 22.115 1.00 97.06 85 GLY A O 1
ATOM 677 N N . VAL A 1 86 ? -22.282 -1.763 23.150 1.00 98.00 86 VAL A N 1
ATOM 678 C CA . VAL A 1 86 ? -22.923 -2.684 22.189 1.00 98.00 86 VAL A CA 1
ATOM 679 C C . VAL A 1 86 ? -22.860 -2.119 20.768 1.00 98.00 86 VAL A C 1
ATOM 681 O O . VAL A 1 86 ? -22.403 -2.803 19.854 1.00 98.00 86 VAL A O 1
ATOM 684 N N . THR A 1 87 ? -23.242 -0.855 20.580 1.00 98.12 87 THR A N 1
ATOM 685 C CA . THR A 1 87 ? -23.226 -0.197 19.267 1.00 98.12 87 THR A CA 1
ATOM 686 C C . THR A 1 87 ? -21.819 -0.143 18.673 1.00 98.12 87 THR A C 1
ATOM 688 O O . THR A 1 87 ? -21.630 -0.531 17.519 1.00 98.12 87 THR A O 1
ATOM 691 N N . ILE A 1 88 ? -20.815 0.276 19.455 1.00 97.81 88 ILE A N 1
ATOM 692 C CA . ILE A 1 88 ? -19.420 0.327 18.984 1.00 97.81 88 ILE A CA 1
ATOM 693 C C . ILE A 1 88 ? -18.937 -1.075 18.585 1.00 97.81 88 ILE A C 1
ATOM 695 O O . ILE A 1 88 ? -18.319 -1.229 17.534 1.00 97.81 88 ILE A O 1
ATOM 699 N N . MET A 1 89 ? -19.256 -2.106 19.374 1.00 96.75 89 MET A N 1
ATOM 700 C CA . MET A 1 89 ? -18.870 -3.490 19.081 1.00 96.75 89 MET A CA 1
ATOM 701 C C . MET A 1 89 ? -19.516 -4.055 17.816 1.00 96.75 89 MET A C 1
ATOM 703 O O . MET A 1 89 ? -18.855 -4.774 17.063 1.00 96.75 89 MET A O 1
ATOM 707 N N . VAL A 1 90 ? -20.788 -3.741 17.563 1.00 96.81 90 VAL A N 1
ATOM 708 C CA . VAL A 1 90 ? -21.471 -4.152 16.328 1.00 96.81 90 VAL A CA 1
ATOM 709 C C . VAL A 1 90 ? -20.792 -3.508 15.121 1.00 96.81 90 VAL A C 1
ATOM 711 O O . VAL A 1 90 ? -20.441 -4.210 14.175 1.00 96.81 90 VAL A O 1
ATOM 714 N N . ILE A 1 91 ? -20.527 -2.199 15.176 1.00 97.62 91 ILE A N 1
ATOM 715 C CA . ILE A 1 91 ? -19.849 -1.471 14.093 1.00 97.62 91 ILE A CA 1
ATOM 716 C C . ILE A 1 91 ? -18.430 -2.022 13.870 1.00 97.62 91 ILE A C 1
ATOM 718 O O . ILE A 1 91 ? -18.063 -2.310 12.731 1.00 97.62 91 ILE A O 1
ATOM 722 N N . TYR A 1 92 ? -17.666 -2.238 14.947 1.00 95.62 92 TYR A N 1
ATOM 723 C CA . TYR A 1 92 ? -16.346 -2.884 14.921 1.00 95.62 92 TYR A CA 1
ATOM 724 C C . TYR A 1 92 ? -16.404 -4.256 14.231 1.00 95.62 92 TYR A C 1
ATOM 726 O O . TYR A 1 92 ? -15.621 -4.550 13.331 1.00 95.62 92 TYR A O 1
ATOM 734 N N . SER A 1 93 ? -17.386 -5.089 14.579 1.00 95.19 93 SER A N 1
ATOM 735 C CA . SER A 1 93 ? -17.527 -6.432 14.002 1.00 95.19 93 SER A CA 1
ATOM 736 C C . SER A 1 93 ? -17.866 -6.388 12.509 1.00 95.19 93 SER A C 1
ATOM 738 O O . SER A 1 93 ? -17.280 -7.130 11.722 1.00 95.19 93 SER A O 1
ATOM 740 N N . VAL A 1 94 ? -18.770 -5.490 12.101 1.00 96.44 94 VAL A N 1
ATOM 741 C CA . VAL A 1 94 ? -19.164 -5.315 10.693 1.00 96.44 94 VAL A CA 1
ATOM 742 C C . VAL A 1 94 ? -17.991 -4.812 9.851 1.00 96.44 94 VAL A C 1
ATOM 744 O O . VAL A 1 94 ? -17.725 -5.362 8.782 1.00 96.44 94 VAL A O 1
ATOM 747 N N . ILE A 1 95 ? -17.260 -3.801 10.329 1.00 96.88 95 ILE A N 1
ATOM 748 C CA . ILE A 1 95 ? -16.101 -3.242 9.619 1.00 96.88 95 ILE A CA 1
ATOM 749 C C . ILE A 1 95 ? -14.948 -4.245 9.577 1.00 96.88 95 ILE A C 1
ATOM 751 O O . ILE A 1 95 ? -14.328 -4.407 8.526 1.00 96.88 95 ILE A O 1
ATOM 755 N N . GLY A 1 96 ? -14.686 -4.958 10.675 1.00 94.94 96 GLY A N 1
ATOM 756 C CA . GLY A 1 96 ? -13.694 -6.029 10.723 1.00 94.94 96 GLY A CA 1
ATOM 757 C C . GLY A 1 96 ? -14.007 -7.148 9.728 1.00 94.94 96 GLY A C 1
ATOM 758 O O . GLY A 1 96 ? -13.144 -7.530 8.936 1.00 94.94 96 GLY A O 1
ATOM 759 N N . TRP A 1 97 ? -15.257 -7.618 9.692 1.00 95.31 97 TRP A N 1
ATOM 760 C CA . TRP A 1 97 ? -15.701 -8.617 8.719 1.00 95.31 97 TRP A CA 1
ATOM 761 C C . TRP A 1 97 ? -15.565 -8.115 7.277 1.00 95.31 97 TRP A C 1
ATOM 763 O O . TRP A 1 97 ? -14.979 -8.804 6.440 1.00 95.31 97 TRP A O 1
ATOM 773 N N . ALA A 1 98 ? -16.025 -6.892 6.991 1.00 97.19 98 ALA A N 1
ATOM 774 C CA . ALA A 1 98 ? -15.882 -6.283 5.672 1.00 97.19 98 ALA A CA 1
ATOM 775 C C . ALA A 1 98 ? -14.405 -6.179 5.260 1.00 97.19 98 ALA A C 1
ATOM 777 O O . ALA A 1 98 ? -14.052 -6.546 4.139 1.00 97.19 98 ALA A O 1
ATOM 778 N N . SER A 1 99 ? -13.528 -5.746 6.171 1.00 96.31 99 SER A N 1
ATOM 779 C CA . SER A 1 99 ? -12.084 -5.664 5.941 1.00 96.31 99 SER A CA 1
ATOM 780 C C . SER A 1 99 ? -11.492 -7.009 5.522 1.00 96.31 99 SER A C 1
ATOM 782 O O . SER A 1 99 ? -10.792 -7.077 4.508 1.00 96.31 99 SER A O 1
ATOM 784 N N . VAL A 1 100 ? -11.815 -8.083 6.250 1.00 94.94 100 VAL A N 1
ATOM 785 C CA . VAL A 1 100 ? -11.351 -9.441 5.933 1.00 94.94 100 VAL A CA 1
ATOM 786 C C . VAL A 1 100 ? -11.892 -9.899 4.580 1.00 94.94 100 VAL A C 1
ATOM 788 O O . VAL A 1 100 ? -11.127 -10.401 3.762 1.00 94.94 100 VAL A O 1
ATOM 791 N N . MET A 1 101 ? -13.177 -9.672 4.296 1.00 96.25 101 MET A N 1
ATOM 792 C CA . MET A 1 101 ? -13.798 -10.048 3.021 1.00 96.25 101 MET A CA 1
ATOM 793 C C . MET A 1 101 ? -13.148 -9.347 1.821 1.00 96.25 101 MET A C 1
ATOM 795 O O . MET A 1 101 ? -12.823 -9.998 0.824 1.00 96.25 101 MET A O 1
ATOM 799 N N . TYR A 1 102 ? -12.909 -8.034 1.913 1.00 96.69 102 TYR A N 1
ATOM 800 C CA . TYR A 1 102 ? -12.185 -7.292 0.876 1.00 96.69 102 TYR A CA 1
ATOM 801 C C . TYR A 1 102 ? -10.739 -7.779 0.735 1.00 96.69 102 TYR A C 1
ATOM 803 O O . TYR A 1 102 ? -10.256 -7.910 -0.392 1.00 96.69 102 TYR A O 1
ATOM 811 N N . GLY A 1 103 ? -10.083 -8.104 1.853 1.00 95.75 103 GLY A N 1
ATOM 812 C CA . GLY A 1 103 ? -8.741 -8.680 1.885 1.00 95.75 103 GLY A CA 1
ATOM 813 C C . GLY A 1 103 ? -8.658 -10.007 1.138 1.00 95.75 103 GLY A C 1
ATOM 814 O O . GLY A 1 103 ? -7.885 -10.139 0.190 1.00 95.75 103 GLY A O 1
ATOM 815 N N . VAL A 1 104 ? -9.509 -10.967 1.508 1.00 95.44 104 VAL A N 1
ATOM 816 C CA . VAL A 1 104 ? -9.569 -12.301 0.894 1.00 95.44 104 VAL A CA 1
ATOM 817 C C . VAL A 1 104 ? -9.876 -12.185 -0.595 1.00 95.44 104 VAL A C 1
ATOM 819 O O . VAL A 1 104 ? -9.191 -12.793 -1.416 1.00 95.44 104 VAL A O 1
ATOM 822 N N . ARG A 1 105 ? -10.853 -11.351 -0.974 1.00 95.19 105 ARG A N 1
ATOM 823 C CA . ARG A 1 105 ? -11.198 -11.124 -2.384 1.00 95.19 105 ARG A CA 1
ATOM 824 C C . ARG A 1 105 ? -10.018 -10.568 -3.182 1.00 95.19 105 ARG A C 1
ATOM 826 O O . ARG A 1 105 ? -9.808 -10.986 -4.320 1.00 95.19 105 ARG A O 1
ATOM 833 N N . ASN A 1 106 ? -9.251 -9.637 -2.612 1.00 93.81 106 ASN A N 1
ATOM 834 C CA . ASN A 1 106 ? -8.078 -9.078 -3.278 1.00 93.81 106 ASN A CA 1
ATOM 835 C C . ASN A 1 106 ? -6.955 -10.115 -3.427 1.00 93.81 106 ASN A C 1
ATOM 837 O O . ASN A 1 106 ? -6.379 -10.228 -4.508 1.00 93.81 106 ASN A O 1
ATOM 841 N N . VAL A 1 107 ? -6.687 -10.907 -2.384 1.00 93.25 107 VAL A N 1
ATOM 842 C CA . VAL A 1 107 ? -5.676 -11.974 -2.424 1.00 93.25 107 VAL A CA 1
ATOM 843 C C . VAL A 1 107 ? -6.034 -13.040 -3.461 1.00 93.25 107 VAL A C 1
ATOM 845 O O . VAL A 1 107 ? -5.193 -13.358 -4.298 1.00 93.25 107 VAL A O 1
ATOM 848 N N . LYS A 1 108 ? -7.284 -13.519 -3.484 1.00 93.12 108 LYS A N 1
ATOM 849 C CA . LYS A 1 108 ? -7.767 -14.470 -4.502 1.00 93.12 108 LYS A CA 1
ATOM 850 C C . LYS A 1 108 ? -7.629 -13.912 -5.916 1.00 93.12 108 LYS A C 1
ATOM 852 O O . LYS A 1 108 ? -7.080 -14.563 -6.801 1.00 93.12 108 LYS A O 1
ATOM 857 N N . ARG A 1 109 ? -8.026 -12.650 -6.129 1.00 91.12 109 ARG A N 1
ATOM 858 C CA . ARG A 1 109 ? -7.824 -11.966 -7.419 1.00 91.12 109 ARG A CA 1
ATOM 859 C C . ARG A 1 109 ? -6.347 -11.948 -7.832 1.00 91.12 109 ARG A C 1
ATOM 861 O O . ARG A 1 109 ? -6.051 -12.047 -9.017 1.00 91.12 109 ARG A O 1
ATOM 868 N N . ASN A 1 110 ? -5.429 -11.844 -6.875 1.00 88.75 110 ASN A N 1
ATOM 869 C CA . ASN A 1 110 ? -3.989 -11.862 -7.122 1.00 88.75 110 ASN A CA 1
ATOM 870 C C . ASN A 1 110 ? -3.401 -13.270 -7.316 1.00 88.75 110 ASN A C 1
ATOM 872 O O . ASN A 1 110 ? -2.300 -13.380 -7.849 1.00 88.75 110 ASN A O 1
ATOM 876 N N . PHE A 1 111 ? -4.092 -14.340 -6.913 1.00 88.56 111 PHE A N 1
ATOM 877 C CA . PHE A 1 111 ? -3.678 -15.708 -7.239 1.00 88.56 111 PHE A CA 1
ATOM 878 C C . PHE A 1 111 ? -3.896 -16.031 -8.712 1.00 88.56 111 PHE A C 1
ATOM 880 O O . PHE A 1 111 ? -3.017 -16.613 -9.342 1.00 88.56 111 PHE A O 1
ATOM 887 N N . HIS A 1 112 ? -5.034 -15.600 -9.254 1.00 86.12 112 HIS A N 1
ATOM 888 C CA . HIS A 1 112 ? -5.420 -15.874 -10.640 1.00 86.12 112 HIS A CA 1
ATOM 889 C C . HIS A 1 112 ? -4.938 -14.816 -11.630 1.00 86.12 112 HIS A C 1
ATOM 891 O O . HIS A 1 112 ? -4.992 -15.031 -12.839 1.00 86.12 112 HIS A O 1
ATOM 897 N N . SER A 1 113 ? -4.485 -13.654 -11.151 1.00 85.56 113 SER A N 1
ATOM 898 C CA . SER A 1 113 ? -3.957 -12.633 -12.046 1.00 85.56 113 SER A CA 1
ATOM 899 C C . SER A 1 113 ? -2.515 -12.950 -12.439 1.00 85.56 113 SER A C 1
ATOM 901 O O . SER A 1 113 ? -1.646 -13.177 -11.601 1.00 85.56 113 SER A O 1
ATOM 903 N N . ASN A 1 114 ? -2.234 -12.880 -13.740 1.00 86.12 114 ASN A N 1
ATOM 904 C CA . ASN A 1 114 ? -0.868 -12.896 -14.274 1.00 86.12 114 ASN A CA 1
ATOM 905 C C . ASN A 1 114 ? -0.147 -11.546 -14.078 1.00 86.12 114 ASN A C 1
ATOM 907 O O . ASN A 1 114 ? 0.801 -11.251 -14.807 1.00 86.12 114 ASN A O 1
ATOM 911 N N . LYS A 1 115 ? -0.624 -10.723 -13.133 1.00 90.75 115 LYS A N 1
ATOM 912 C CA . LYS A 1 115 ? -0.093 -9.394 -12.831 1.00 90.75 115 LYS A CA 1
ATOM 913 C C . LYS A 1 115 ? 1.060 -9.470 -11.834 1.00 90.75 115 LYS A C 1
ATOM 915 O O . LYS A 1 115 ? 1.263 -10.483 -11.161 1.00 90.75 115 LYS A O 1
ATOM 920 N N . ALA A 1 116 ? 1.798 -8.375 -11.723 1.00 89.44 116 ALA A N 1
ATOM 921 C CA . ALA A 1 116 ? 2.861 -8.181 -10.755 1.00 89.44 116 ALA A CA 1
ATOM 922 C C . ALA A 1 116 ? 2.366 -8.428 -9.321 1.00 89.44 116 ALA A C 1
ATOM 924 O O . ALA A 1 116 ? 1.385 -7.838 -8.858 1.00 89.44 116 ALA A O 1
ATOM 925 N N . LYS A 1 117 ? 3.081 -9.283 -8.579 1.00 89.56 117 LYS A N 1
ATOM 926 C CA . LYS A 1 117 ? 2.770 -9.594 -7.175 1.00 89.56 117 LYS A CA 1
ATOM 927 C C . LYS A 1 117 ? 3.401 -8.554 -6.249 1.00 89.56 117 LYS A C 1
ATOM 929 O O . LYS A 1 117 ? 4.415 -8.806 -5.591 1.00 89.56 117 LYS A O 1
ATOM 934 N N . VAL A 1 118 ? 2.801 -7.366 -6.225 1.00 90.56 118 VAL A N 1
ATOM 935 C CA . VAL A 1 118 ? 3.314 -6.193 -5.503 1.00 90.56 118 VAL A CA 1
ATOM 936 C C . VAL A 1 118 ? 2.236 -5.619 -4.589 1.00 90.56 118 VAL A C 1
ATOM 938 O O . VAL A 1 118 ? 1.107 -5.394 -5.024 1.00 90.56 118 VAL A O 1
ATOM 941 N N . ASP A 1 119 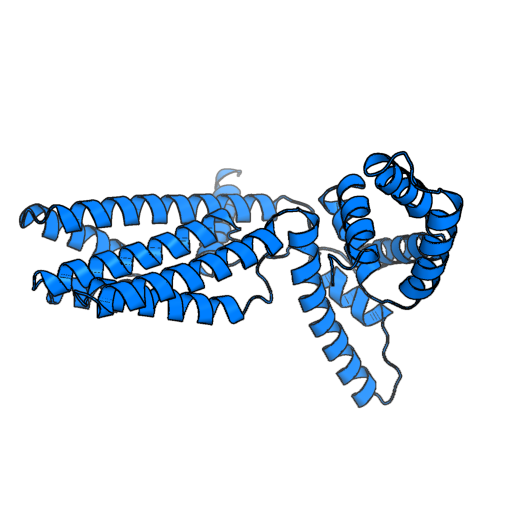? 2.570 -5.401 -3.313 1.00 90.31 119 ASP A N 1
ATOM 942 C CA . ASP A 1 119 ? 1.685 -4.693 -2.385 1.00 90.31 119 ASP A CA 1
ATOM 943 C C . ASP A 1 119 ? 1.840 -3.178 -2.616 1.00 90.31 119 ASP A C 1
ATOM 945 O O . ASP A 1 119 ? 2.949 -2.653 -2.467 1.00 90.31 119 ASP A O 1
ATOM 949 N N . PRO A 1 120 ? 0.754 -2.444 -2.932 1.00 91.56 120 PRO A N 1
ATOM 950 C CA . PRO A 1 120 ? 0.812 -1.002 -3.111 1.00 91.56 120 PRO A CA 1
ATOM 951 C C . PRO A 1 120 ? 1.428 -0.247 -1.937 1.00 91.56 120 PRO A C 1
ATOM 953 O O . PRO A 1 120 ? 1.930 0.841 -2.165 1.00 91.56 120 PRO A O 1
ATOM 956 N N . PHE A 1 121 ? 1.440 -0.772 -0.712 1.00 91.38 121 PHE A N 1
ATOM 957 C CA . PHE A 1 121 ? 1.988 -0.072 0.460 1.0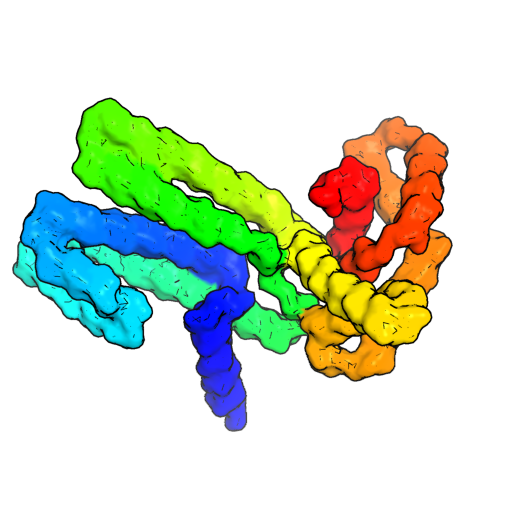0 91.38 121 PHE A CA 1
ATOM 958 C C . PHE A 1 121 ? 3.394 -0.538 0.859 1.00 91.38 121 PHE A C 1
ATOM 960 O O . PHE A 1 121 ? 3.911 -0.144 1.904 1.00 91.38 121 PHE A O 1
ATOM 967 N N . GLU A 1 122 ? 4.036 -1.379 0.051 1.00 90.88 122 GLU A N 1
ATOM 968 C CA . GLU A 1 122 ? 5.395 -1.837 0.327 1.00 90.88 122 GLU A CA 1
ATOM 969 C C . GLU A 1 122 ? 6.390 -0.662 0.381 1.00 90.88 122 GLU A C 1
ATOM 971 O O . GLU A 1 122 ? 6.342 0.261 -0.435 1.00 90.88 122 GLU A O 1
ATOM 976 N N . GLY A 1 123 ? 7.276 -0.663 1.378 1.00 89.06 123 GLY A N 1
ATOM 977 C CA . GLY A 1 123 ? 8.214 0.440 1.614 1.00 89.06 123 GLY A CA 1
ATOM 978 C C . GLY A 1 123 ? 7.615 1.675 2.297 1.00 89.06 123 GLY A C 1
ATOM 979 O O . GLY A 1 123 ? 8.296 2.688 2.403 1.00 89.06 123 GLY A O 1
ATOM 980 N N . MET A 1 124 ? 6.369 1.612 2.778 1.00 91.62 124 MET A N 1
ATOM 981 C CA . MET A 1 124 ? 5.762 2.657 3.614 1.00 91.62 124 MET A CA 1
ATOM 982 C C . MET A 1 124 ? 5.889 2.324 5.112 1.00 91.62 124 MET A C 1
ATOM 984 O O . MET A 1 124 ? 4.893 2.236 5.831 1.00 91.62 124 MET A O 1
ATOM 988 N N . SER A 1 125 ? 7.113 2.069 5.587 1.00 87.81 125 SER A N 1
ATOM 989 C CA . SER A 1 125 ? 7.379 1.722 6.997 1.00 87.81 125 SER A CA 1
ATOM 990 C C . SER A 1 125 ? 7.028 2.854 7.970 1.00 87.81 125 SER A C 1
ATOM 992 O O . SER A 1 125 ? 6.697 2.602 9.127 1.00 87.81 125 SER A O 1
ATOM 994 N N . ASP A 1 126 ? 7.031 4.094 7.486 1.00 89.56 126 ASP A N 1
ATOM 995 C CA . ASP A 1 126 ? 6.621 5.295 8.208 1.00 89.56 126 ASP A CA 1
ATOM 996 C C . ASP A 1 126 ? 5.147 5.266 8.639 1.00 89.56 126 ASP A C 1
ATOM 998 O O . ASP A 1 126 ? 4.807 5.824 9.683 1.00 89.56 126 ASP A O 1
ATOM 1002 N N . LEU A 1 127 ? 4.275 4.562 7.904 1.00 90.06 127 LEU A N 1
ATOM 1003 C CA . LEU A 1 127 ? 2.852 4.457 8.247 1.00 90.06 127 LEU A CA 1
ATOM 1004 C C . LEU A 1 127 ? 2.610 3.807 9.609 1.00 90.06 127 LEU A C 1
ATOM 1006 O O . LEU A 1 127 ? 1.621 4.128 10.262 1.00 90.06 127 LEU A O 1
ATOM 1010 N N . LEU A 1 128 ? 3.503 2.919 10.057 1.00 90.94 128 LEU A N 1
ATOM 1011 C CA . LEU A 1 128 ? 3.391 2.330 11.389 1.00 90.94 128 LEU A CA 1
ATOM 1012 C C . LEU A 1 128 ? 3.495 3.413 12.470 1.00 90.94 128 LEU A C 1
ATOM 1014 O O . LEU A 1 128 ? 2.693 3.436 13.399 1.00 90.94 128 LEU A O 1
ATOM 1018 N N . PHE A 1 129 ? 4.448 4.337 12.327 1.00 94.12 129 PHE A N 1
ATOM 1019 C CA . PHE A 1 129 ? 4.609 5.453 13.257 1.00 94.12 129 PHE A CA 1
ATOM 1020 C C . PHE A 1 129 ? 3.430 6.422 13.176 1.00 94.12 129 PHE A C 1
ATOM 1022 O O . PHE A 1 129 ? 2.922 6.844 14.213 1.00 94.12 129 PHE A O 1
ATOM 1029 N N . VAL A 1 130 ? 2.953 6.723 11.963 1.00 95.31 130 VAL A N 1
ATOM 1030 C CA . VAL A 1 130 ? 1.749 7.546 11.746 1.00 95.31 130 VAL A CA 1
ATOM 1031 C C . VAL A 1 130 ? 0.549 6.945 12.482 1.00 95.31 130 VAL A C 1
ATOM 1033 O O . VAL A 1 130 ? -0.109 7.657 13.237 1.00 95.31 130 VAL A O 1
ATOM 1036 N N . LEU A 1 131 ? 0.317 5.635 12.352 1.00 94.31 131 LEU A N 1
ATOM 1037 C CA . LEU A 1 131 ? -0.767 4.929 13.038 1.00 94.31 131 LEU A CA 1
ATOM 1038 C C . LEU A 1 131 ? -0.614 4.969 14.567 1.00 94.31 131 LEU A C 1
ATOM 1040 O O . LEU A 1 131 ? -1.597 5.182 15.274 1.00 94.31 131 LEU A O 1
ATOM 1044 N N . ILE A 1 132 ? 0.605 4.806 15.095 1.00 96.06 132 ILE A N 1
ATOM 1045 C CA . ILE A 1 132 ? 0.868 4.908 16.541 1.00 96.06 132 ILE A CA 1
ATOM 1046 C C . ILE A 1 132 ? 0.502 6.305 17.059 1.00 96.06 132 ILE A C 1
ATOM 1048 O O . ILE A 1 132 ? -0.225 6.418 18.048 1.00 96.06 132 ILE A O 1
ATOM 1052 N N . PHE A 1 133 ? 0.957 7.369 16.388 1.00 97.25 133 PHE A N 1
ATOM 1053 C CA . PHE A 1 133 ? 0.616 8.742 16.771 1.00 97.25 133 PHE A CA 1
ATOM 1054 C C . PHE A 1 133 ? -0.880 9.022 16.638 1.00 97.25 133 PHE A C 1
ATOM 1056 O O . PHE A 1 133 ? -1.466 9.652 17.516 1.00 97.25 133 PHE A O 1
ATOM 1063 N N . GLN A 1 134 ? -1.513 8.515 15.582 1.00 97.56 134 GLN A N 1
ATOM 1064 C CA . GLN A 1 134 ? -2.949 8.637 15.365 1.00 97.56 134 GLN A CA 1
ATOM 1065 C C . GLN A 1 134 ? -3.739 7.989 16.513 1.00 97.56 134 GLN A C 1
ATOM 1067 O O . GLN A 1 134 ? -4.603 8.641 17.096 1.00 97.56 134 GLN A O 1
ATOM 1072 N N . ILE A 1 135 ? -3.402 6.752 16.896 1.00 97.62 135 ILE A N 1
ATOM 1073 C CA . ILE A 1 135 ? -4.015 6.042 18.030 1.00 97.62 135 ILE A CA 1
ATOM 1074 C C . ILE A 1 135 ? -3.799 6.809 19.338 1.00 97.62 135 ILE A C 1
ATOM 1076 O O . ILE A 1 135 ? -4.746 6.989 20.104 1.00 97.62 135 ILE A O 1
ATOM 1080 N N . LEU A 1 136 ? -2.575 7.281 19.589 1.00 98.25 136 LEU A N 1
ATOM 1081 C CA . LEU A 1 136 ? -2.225 7.999 20.812 1.00 98.25 136 LEU A CA 1
ATOM 1082 C C . LEU A 1 136 ? -3.012 9.309 20.941 1.00 98.25 136 LEU A C 1
ATOM 1084 O O . LEU A 1 136 ? -3.655 9.542 21.964 1.00 98.25 136 LEU A O 1
ATOM 1088 N N . PHE A 1 137 ? -2.997 10.152 19.906 1.00 98.56 137 PHE A N 1
ATOM 1089 C CA . PHE A 1 137 ? -3.714 11.426 19.918 1.00 98.56 137 PHE A CA 1
ATOM 1090 C C . PHE A 1 137 ? -5.222 11.220 20.016 1.00 98.56 137 PHE A C 1
ATOM 1092 O O . PHE A 1 137 ? -5.869 11.918 20.793 1.00 98.56 137 PHE A O 1
ATOM 1099 N N . PHE A 1 138 ? -5.773 10.224 19.319 1.00 98.56 138 PHE A N 1
ATOM 1100 C CA . PHE A 1 138 ? -7.187 9.874 19.422 1.00 98.56 138 PHE A CA 1
ATOM 1101 C C . PHE A 1 138 ? -7.568 9.431 20.843 1.00 98.56 138 PHE A C 1
ATOM 1103 O O . PHE A 1 138 ? -8.523 9.949 21.420 1.00 98.56 138 PHE A O 1
ATOM 1110 N N . ALA A 1 139 ? -6.793 8.528 21.452 1.00 98.06 139 ALA A N 1
ATOM 1111 C CA . ALA A 1 139 ? -7.042 8.053 22.812 1.00 98.06 139 ALA A CA 1
ATOM 1112 C C . ALA A 1 139 ? -6.981 9.192 23.844 1.00 98.06 139 ALA A C 1
ATOM 1114 O O . ALA A 1 139 ? -7.882 9.323 24.675 1.00 98.06 139 ALA A O 1
ATOM 1115 N N . ILE A 1 140 ? -5.952 10.047 23.782 1.00 98.31 140 ILE A N 1
ATOM 1116 C CA . ILE A 1 140 ? -5.796 11.168 24.719 1.00 98.31 140 ILE A CA 1
ATOM 1117 C C . ILE A 1 140 ? -6.894 12.216 24.500 1.00 98.31 140 ILE A C 1
ATOM 1119 O O . ILE A 1 140 ? -7.458 12.717 25.478 1.00 98.31 140 ILE A O 1
ATOM 1123 N N . ALA A 1 141 ? -7.255 12.514 23.247 1.00 98.38 141 ALA A N 1
ATOM 1124 C CA . ALA A 1 141 ? -8.362 13.415 22.929 1.00 98.38 141 ALA A CA 1
ATOM 1125 C C . ALA A 1 141 ? -9.678 12.930 23.546 1.00 98.38 141 ALA A C 1
ATOM 1127 O O . ALA A 1 141 ? -10.432 13.734 24.097 1.00 98.38 141 ALA A O 1
ATOM 1128 N N . LEU A 1 142 ? -9.927 11.617 23.498 1.00 98.19 142 LEU A N 1
ATOM 1129 C CA . LEU A 1 142 ? -11.108 11.008 24.096 1.00 98.19 142 LEU A CA 1
ATOM 1130 C C . LEU A 1 142 ? -11.066 11.024 25.626 1.00 98.19 142 LEU A C 1
ATOM 1132 O O . LEU A 1 142 ? -12.113 11.229 26.227 1.00 98.19 142 LEU A O 1
ATOM 1136 N N . ILE A 1 143 ? -9.919 10.795 26.274 1.00 97.75 143 ILE A N 1
ATOM 1137 C CA . ILE A 1 143 ? -9.813 10.743 27.747 1.00 97.75 143 ILE A CA 1
ATOM 1138 C C . ILE A 1 143 ? -9.900 12.141 28.374 1.00 97.75 143 ILE A C 1
ATOM 1140 O O . ILE A 1 143 ? -10.527 12.305 29.420 1.00 97.75 143 ILE A O 1
ATOM 1144 N N . THR A 1 144 ? -9.297 13.140 27.735 1.00 97.50 144 THR A N 1
ATOM 1145 C CA . THR A 1 144 ? -9.230 14.518 28.241 1.00 97.50 144 THR A CA 1
ATOM 1146 C C . THR A 1 144 ? -10.509 15.317 27.949 1.00 97.50 144 THR A C 1
ATOM 1148 O O . THR A 1 144 ? -11.398 14.876 27.221 1.00 97.50 144 THR A O 1
ATOM 1151 N N . SER A 1 145 ? -10.625 16.511 28.535 1.00 97.00 145 SER A N 1
ATOM 1152 C CA . SER A 1 145 ? -11.738 17.447 28.318 1.00 97.00 145 SER A CA 1
ATOM 1153 C C . SER A 1 145 ? -11.238 18.888 28.165 1.00 97.00 145 SER A C 1
ATOM 1155 O O . SER A 1 145 ? -10.090 19.196 28.489 1.00 97.00 145 SER A O 1
ATOM 1157 N N . GLY A 1 146 ? -12.101 19.790 27.687 1.00 97.62 146 GLY A N 1
ATOM 1158 C CA . GLY A 1 146 ? -11.777 21.211 27.530 1.00 97.62 146 GLY A CA 1
ATOM 1159 C C . GLY A 1 146 ? -10.717 21.476 26.456 1.00 97.62 146 GLY A C 1
ATOM 1160 O O . GLY A 1 146 ? -10.631 20.753 25.463 1.00 97.62 146 GLY A O 1
ATOM 1161 N N . LEU A 1 147 ? -9.900 22.514 26.660 1.00 98.12 147 LEU A N 1
ATOM 1162 C CA . LEU A 1 147 ? -8.907 22.974 25.679 1.00 98.12 147 LEU A CA 1
ATOM 1163 C C . LEU A 1 147 ? -7.882 21.889 25.306 1.00 98.12 147 LEU A C 1
ATOM 1165 O O . LEU A 1 147 ? -7.498 21.783 24.145 1.00 98.12 147 LEU A O 1
ATOM 1169 N N . LEU A 1 148 ? -7.475 21.052 26.266 1.00 97.56 148 LEU A N 1
ATOM 1170 C CA . LEU A 1 148 ? -6.502 19.987 26.018 1.00 97.56 148 LEU A CA 1
ATOM 1171 C C . LEU A 1 148 ? -7.036 18.941 25.026 1.00 97.56 148 LEU A C 1
ATOM 1173 O O . LEU A 1 148 ? -6.320 18.549 24.108 1.00 97.56 148 LEU A O 1
ATOM 1177 N N . SER A 1 149 ? -8.308 18.547 25.158 1.00 98.00 149 SER A N 1
ATOM 1178 C CA . SER A 1 149 ? -8.961 17.626 24.215 1.00 98.00 149 SER A CA 1
ATOM 1179 C C . SER A 1 149 ? -9.002 18.214 22.803 1.00 98.00 149 SER A C 1
ATOM 1181 O O . SER A 1 149 ? -8.672 17.522 21.842 1.00 98.00 149 SER A O 1
ATOM 1183 N N . VAL A 1 150 ? -9.306 19.513 22.672 1.00 98.44 150 VAL A N 1
ATOM 1184 C CA . VAL A 1 150 ? -9.301 20.218 21.377 1.00 98.44 150 VAL A CA 1
ATOM 1185 C C . VAL A 1 150 ? -7.919 20.165 20.719 1.00 98.44 150 VAL A C 1
ATOM 1187 O O . VAL A 1 150 ? -7.827 19.868 19.529 1.00 98.44 150 VAL A O 1
ATOM 1190 N N . ILE A 1 151 ? -6.840 20.385 21.481 1.00 98.56 151 ILE A N 1
ATOM 1191 C CA . ILE A 1 151 ? -5.463 20.290 20.967 1.00 98.56 151 ILE A CA 1
ATOM 1192 C C . ILE A 1 151 ? -5.182 18.891 20.405 1.00 98.56 151 ILE A C 1
ATOM 1194 O O . ILE A 1 151 ? -4.694 18.770 19.282 1.00 98.56 151 ILE A O 1
ATOM 1198 N N . PHE A 1 152 ? -5.532 17.830 21.135 1.00 98.56 152 PHE A N 1
ATOM 1199 C CA . PHE A 1 152 ? -5.301 16.464 20.660 1.00 98.56 152 PHE A CA 1
ATOM 1200 C C . PHE A 1 152 ? -6.192 16.072 19.476 1.00 98.56 152 PHE A C 1
ATOM 1202 O O . PHE A 1 152 ? -5.721 15.357 18.593 1.00 98.56 152 PHE A O 1
ATOM 1209 N N . TRP A 1 153 ? -7.424 16.583 19.386 1.00 98.62 153 TRP A N 1
ATOM 1210 C CA . TRP A 1 153 ? -8.254 16.422 18.188 1.00 98.62 153 TRP A CA 1
ATOM 1211 C C . TRP A 1 153 ? -7.641 17.096 16.960 1.00 98.62 153 TRP A C 1
ATOM 1213 O O . TRP A 1 153 ? -7.651 16.505 15.881 1.00 98.62 153 TRP A O 1
ATOM 1223 N N . MET A 1 154 ? -7.062 18.292 17.112 1.00 98.62 154 MET A N 1
ATOM 1224 C CA . MET A 1 154 ? -6.342 18.957 16.020 1.00 98.62 154 MET A CA 1
ATOM 1225 C C . MET A 1 154 ? -5.116 18.148 15.582 1.00 98.62 154 MET A C 1
ATOM 1227 O O . MET A 1 154 ? -4.929 17.928 14.388 1.00 98.62 154 MET A O 1
ATOM 1231 N N . LEU A 1 155 ? -4.309 17.652 16.527 1.00 98.56 155 LEU A N 1
ATOM 1232 C CA . LEU A 1 155 ? -3.155 16.801 16.213 1.00 98.56 155 LEU A CA 1
ATOM 1233 C C . LEU A 1 155 ? -3.579 15.500 15.516 1.00 98.56 155 LEU A C 1
ATOM 1235 O O . LEU A 1 155 ? -2.998 15.133 14.496 1.00 98.56 155 LEU A O 1
ATOM 1239 N N . PHE A 1 156 ? -4.628 14.838 16.009 1.00 98.50 156 PHE A N 1
ATOM 1240 C CA . PHE A 1 156 ? -5.215 13.663 15.364 1.00 98.50 156 PHE A CA 1
ATOM 1241 C C . PHE A 1 156 ? -5.680 13.965 13.931 1.00 98.50 156 PHE A C 1
ATOM 1243 O O . PHE A 1 156 ? -5.399 13.184 13.019 1.00 98.50 156 PHE A O 1
ATOM 1250 N N . ALA A 1 157 ? -6.346 15.103 13.710 1.00 98.38 157 ALA A N 1
ATOM 1251 C CA . ALA A 1 157 ? -6.804 15.519 12.388 1.00 98.38 157 ALA A CA 1
ATOM 1252 C C . ALA A 1 157 ? -5.633 15.776 11.428 1.00 98.38 157 ALA A C 1
ATOM 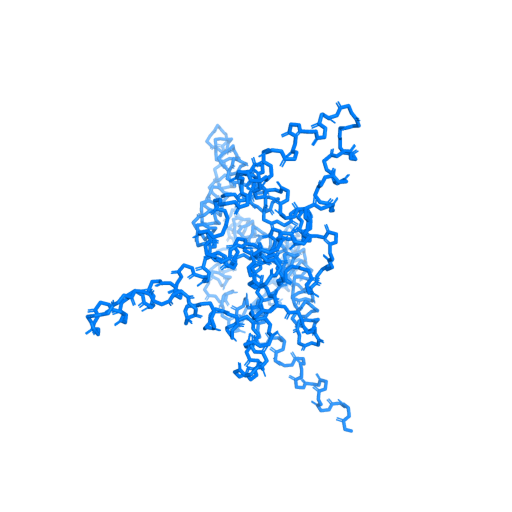1254 O O . ALA A 1 157 ? -5.680 15.323 10.287 1.00 98.38 157 ALA A O 1
ATOM 1255 N N . ILE A 1 158 ? -4.563 16.432 11.890 1.00 98.44 158 ILE A N 1
ATOM 1256 C CA . ILE A 1 158 ? -3.349 16.675 11.094 1.00 98.44 158 ILE A CA 1
ATOM 1257 C C . ILE A 1 158 ? -2.695 15.350 10.683 1.00 98.44 158 ILE A C 1
ATOM 1259 O O . ILE A 1 158 ? -2.399 15.154 9.504 1.00 98.44 158 ILE A O 1
ATOM 1263 N N . VAL A 1 159 ? -2.504 14.422 11.628 1.00 97.88 159 VAL A N 1
ATOM 1264 C CA . VAL A 1 159 ? -1.906 13.103 11.348 1.00 97.88 159 VAL A CA 1
ATOM 1265 C C . VAL A 1 159 ? -2.776 12.300 10.380 1.00 97.88 159 VAL A C 1
ATOM 1267 O O . VAL A 1 159 ? -2.265 11.730 9.418 1.00 97.88 159 VAL A O 1
ATOM 1270 N N . THR A 1 160 ? -4.095 12.310 10.580 1.00 97.12 160 THR A N 1
ATOM 1271 C CA . THR A 1 160 ? -5.046 11.623 9.694 1.00 97.12 160 THR A CA 1
ATOM 1272 C C . THR A 1 160 ? -5.043 12.231 8.292 1.00 97.12 160 THR A C 1
ATOM 1274 O O . THR A 1 160 ? -5.034 11.508 7.300 1.00 97.12 160 THR A O 1
ATOM 1277 N N . PHE A 1 161 ? -4.996 13.559 8.177 1.00 97.38 161 PHE A N 1
ATOM 1278 C CA . PHE A 1 161 ? -4.904 14.230 6.882 1.00 97.38 161 PHE A CA 1
ATOM 1279 C C . PHE A 1 161 ? -3.597 13.887 6.159 1.00 97.38 161 PHE A C 1
ATOM 1281 O O . PHE A 1 161 ? -3.612 13.589 4.965 1.00 97.38 161 PHE A O 1
ATOM 1288 N N . PHE A 1 162 ? -2.476 13.853 6.883 1.00 96.25 162 PHE A N 1
ATOM 1289 C CA . PHE A 1 162 ? -1.191 13.420 6.339 1.00 96.25 162 PHE A CA 1
ATOM 1290 C C . PHE A 1 162 ? -1.246 11.977 5.807 1.00 96.25 162 PHE A C 1
ATOM 1292 O O . PHE A 1 162 ? -0.801 11.722 4.685 1.00 96.25 162 PHE A O 1
ATOM 1299 N N . GLU A 1 163 ? -1.849 11.047 6.556 1.00 94.81 163 GLU A N 1
ATOM 1300 C CA . GLU A 1 163 ? -2.070 9.663 6.113 1.00 94.81 163 GLU A CA 1
ATOM 1301 C C . GLU A 1 163 ? -2.923 9.602 4.834 1.00 94.81 163 GLU A C 1
ATOM 1303 O O . GLU A 1 163 ? -2.546 8.939 3.865 1.00 94.81 163 GLU A O 1
ATOM 1308 N N . ILE A 1 164 ? -4.033 10.349 4.788 1.00 94.81 164 ILE A N 1
ATOM 1309 C CA . ILE A 1 164 ? -4.922 10.417 3.618 1.00 94.81 164 ILE A CA 1
ATOM 1310 C C . ILE A 1 164 ? -4.165 10.919 2.387 1.00 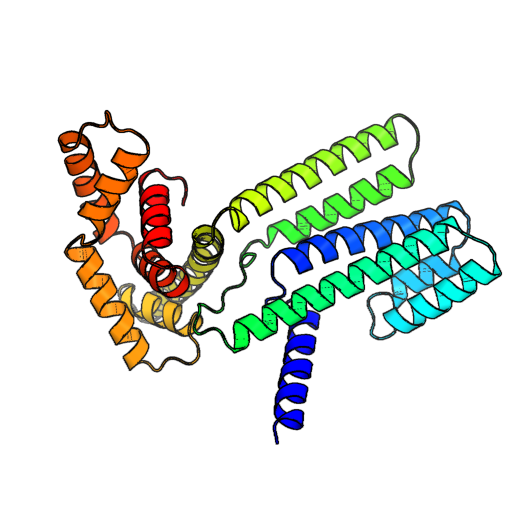94.81 164 ILE A C 1
ATOM 1312 O O . ILE A 1 164 ? -4.289 10.326 1.316 1.00 94.81 164 ILE A O 1
ATOM 1316 N N . VAL A 1 165 ? -3.354 11.972 2.519 1.00 94.44 165 VAL A N 1
ATOM 1317 C CA . VAL A 1 165 ? -2.538 12.496 1.412 1.00 94.44 165 VAL A CA 1
ATOM 1318 C C . VAL A 1 165 ? -1.534 11.447 0.931 1.00 94.44 165 VAL A C 1
ATOM 1320 O O . VAL A 1 165 ? -1.381 11.251 -0.277 1.00 94.44 165 VAL A O 1
ATOM 1323 N N . ARG A 1 166 ? -0.882 10.717 1.845 1.00 93.00 166 ARG A N 1
ATOM 1324 C CA . ARG A 1 166 ? 0.040 9.620 1.498 1.00 93.00 166 ARG A CA 1
ATOM 1325 C C . ARG A 1 166 ? -0.685 8.504 0.742 1.00 93.00 166 ARG A C 1
ATOM 1327 O O . ARG A 1 166 ? -0.192 8.062 -0.296 1.00 93.00 166 ARG A O 1
ATOM 1334 N N . TYR A 1 167 ? -1.861 8.083 1.206 1.00 93.31 167 TYR A N 1
ATOM 1335 C CA . TYR A 1 167 ? -2.681 7.079 0.522 1.00 93.31 167 TYR A CA 1
ATOM 1336 C C . TYR A 1 167 ? -3.179 7.557 -0.832 1.00 93.31 167 TYR A C 1
ATOM 1338 O O . TYR A 1 167 ? -3.080 6.810 -1.802 1.00 93.31 167 TYR A O 1
ATOM 1346 N N . TYR A 1 168 ? -3.652 8.796 -0.933 1.00 93.00 168 TYR A N 1
ATOM 1347 C CA . TYR A 1 168 ? -4.065 9.382 -2.201 1.00 93.00 168 TYR A CA 1
ATOM 1348 C C . TYR A 1 168 ? -2.905 9.378 -3.195 1.00 93.00 168 TYR A C 1
ATOM 1350 O O . TYR A 1 168 ? -3.030 8.839 -4.293 1.00 93.00 168 TYR A O 1
ATOM 1358 N N . ASN A 1 169 ? -1.736 9.870 -2.783 1.00 90.75 169 ASN A N 1
ATOM 1359 C CA . ASN A 1 169 ? -0.555 9.870 -3.634 1.00 90.75 169 ASN A CA 1
ATOM 1360 C C . ASN A 1 169 ? -0.172 8.458 -4.074 1.00 90.75 169 ASN A C 1
ATOM 1362 O O . ASN A 1 169 ? 0.195 8.276 -5.227 1.00 90.75 169 ASN A O 1
ATOM 1366 N N . ARG A 1 170 ? -0.324 7.446 -3.218 1.00 91.88 170 ARG A N 1
ATOM 1367 C CA . ARG A 1 170 ? 0.017 6.060 -3.551 1.00 91.88 170 ARG A CA 1
ATOM 1368 C C . ARG A 1 170 ? -1.012 5.361 -4.444 1.00 91.88 170 ARG A C 1
ATOM 1370 O O . ARG A 1 170 ? -0.637 4.563 -5.300 1.00 91.88 170 ARG A O 1
ATOM 1377 N N . LEU A 1 171 ? -2.298 5.631 -4.234 1.00 93.75 171 LEU A N 1
ATOM 1378 C CA . LEU A 1 171 ? -3.403 4.850 -4.796 1.00 93.75 171 LEU A CA 1
ATOM 1379 C C . LEU A 1 171 ? -4.127 5.538 -5.959 1.00 93.75 171 LEU A C 1
ATOM 1381 O O . LEU A 1 171 ? -4.884 4.859 -6.652 1.00 93.75 171 LEU A O 1
ATOM 1385 N N . ALA A 1 172 ? -3.889 6.836 -6.197 1.00 92.75 172 ALA A N 1
ATOM 1386 C CA . ALA A 1 172 ? -4.616 7.646 -7.183 1.00 92.75 172 ALA A CA 1
ATOM 1387 C C . ALA A 1 172 ? -4.587 7.091 -8.614 1.00 92.75 172 ALA A C 1
ATOM 1389 O O . ALA A 1 172 ? -5.516 7.340 -9.381 1.00 92.75 172 ALA A O 1
ATOM 1390 N N . SER A 1 173 ? -3.550 6.340 -8.990 1.00 93.62 173 SER A N 1
ATOM 1391 C CA . SER A 1 173 ? -3.485 5.683 -10.294 1.00 93.62 173 SER A CA 1
ATOM 1392 C C . SER A 1 173 ? -2.906 4.269 -10.198 1.00 93.62 173 SER A C 1
ATOM 1394 O O . SER A 1 173 ? -2.066 4.003 -9.332 1.00 93.62 173 SER A O 1
ATOM 1396 N N . PRO A 1 174 ? -3.303 3.357 -11.106 1.00 94.12 174 PRO A N 1
ATOM 1397 C CA . PRO A 1 174 ? -2.728 2.016 -11.186 1.00 94.12 174 PRO A CA 1
ATOM 1398 C C . PRO A 1 174 ? -1.203 2.013 -11.309 1.00 94.12 174 PRO A C 1
ATOM 1400 O O . PRO A 1 174 ? -0.533 1.205 -10.670 1.00 94.12 174 PRO A O 1
ATOM 1403 N N . TRP A 1 175 ? -0.633 2.950 -12.074 1.00 95.56 175 TRP A N 1
ATOM 1404 C CA . TRP A 1 175 ? 0.817 3.027 -12.214 1.00 95.56 175 TRP A CA 1
ATOM 1405 C C . TRP A 1 175 ? 1.525 3.416 -10.912 1.00 95.56 175 TRP A C 1
ATOM 1407 O O . TRP A 1 175 ? 2.594 2.880 -10.638 1.00 95.56 175 TRP A O 1
ATOM 1417 N N . ARG A 1 176 ? 0.946 4.293 -10.075 1.00 95.31 176 ARG A N 1
ATOM 1418 C CA . ARG A 1 176 ? 1.544 4.681 -8.779 1.00 95.31 176 ARG A CA 1
ATOM 1419 C C . ARG A 1 176 ? 1.569 3.513 -7.803 1.00 95.31 176 ARG A C 1
ATOM 1421 O O . ARG A 1 176 ? 2.549 3.337 -7.081 1.00 95.31 176 ARG A O 1
ATOM 1428 N N . GLN A 1 177 ? 0.533 2.678 -7.852 1.00 94.19 177 GLN A N 1
ATOM 1429 C CA . GLN A 1 177 ? 0.441 1.456 -7.053 1.00 94.19 177 GLN A CA 1
ATOM 1430 C C . GLN A 1 177 ? 1.555 0.452 -7.379 1.00 94.19 177 GLN A C 1
ATOM 1432 O O . GLN A 1 177 ? 1.875 -0.367 -6.525 1.00 94.19 177 GLN A O 1
ATOM 1437 N N . LEU A 1 178 ? 2.159 0.522 -8.573 1.00 95.50 178 LEU A N 1
ATOM 1438 C CA . LEU A 1 178 ? 3.323 -0.284 -8.950 1.00 95.50 178 LEU A CA 1
ATOM 1439 C C . LEU A 1 178 ? 4.639 0.472 -8.794 1.00 95.50 178 LEU A C 1
ATOM 1441 O O . LEU A 1 178 ? 5.573 -0.059 -8.211 1.00 95.50 178 LEU A O 1
ATOM 1445 N N . HIS A 1 179 ? 4.731 1.705 -9.285 1.00 95.62 179 HIS A N 1
ATOM 1446 C CA . HIS A 1 179 ? 5.987 2.439 -9.380 1.00 95.62 179 HIS A CA 1
ATOM 1447 C C . HIS A 1 179 ? 6.712 2.546 -8.038 1.00 95.62 179 HIS A C 1
ATOM 1449 O O . HIS A 1 179 ? 7.847 2.095 -7.914 1.00 95.62 179 HIS A O 1
ATOM 1455 N N . TYR A 1 180 ? 6.060 3.111 -7.024 1.00 94.56 180 TYR A N 1
ATOM 1456 C CA . TYR A 1 180 ? 6.725 3.355 -5.753 1.00 94.56 180 TYR A CA 1
ATOM 1457 C C . TYR A 1 180 ? 7.169 2.073 -5.022 1.00 94.56 180 TYR A C 1
ATOM 1459 O O . TYR A 1 180 ? 8.320 2.035 -4.585 1.00 94.56 180 TYR A O 1
ATOM 1467 N N . PRO A 1 181 ? 6.341 1.014 -4.877 1.00 94.75 181 PRO A N 1
ATOM 1468 C CA . PRO A 1 181 ? 6.826 -0.213 -4.243 1.00 94.75 181 PRO A CA 1
ATOM 1469 C C . PRO A 1 181 ? 7.909 -0.905 -5.081 1.00 94.75 181 PRO A C 1
ATOM 1471 O O . PRO A 1 181 ? 8.870 -1.436 -4.528 1.00 94.75 181 PRO A O 1
ATOM 1474 N N . LEU A 1 182 ? 7.815 -0.844 -6.412 1.00 96.25 182 LEU A N 1
ATOM 1475 C CA . LEU A 1 182 ? 8.831 -1.405 -7.298 1.00 96.25 182 LEU A CA 1
ATOM 1476 C C . LEU A 1 182 ? 10.170 -0.667 -7.217 1.00 96.25 182 LEU A C 1
ATOM 1478 O O . LEU A 1 182 ? 11.212 -1.315 -7.239 1.00 96.25 182 LEU A O 1
ATOM 1482 N N . MET A 1 183 ? 10.167 0.657 -7.062 1.00 95.44 183 MET A N 1
ATOM 1483 C CA . MET A 1 183 ? 11.397 1.418 -6.826 1.00 95.44 183 MET A CA 1
ATOM 1484 C C . MET A 1 183 ? 12.088 0.986 -5.527 1.00 95.44 183 MET A C 1
ATOM 1486 O O . MET A 1 183 ? 13.307 0.830 -5.514 1.00 95.44 183 MET A O 1
ATOM 1490 N N . VAL A 1 184 ? 11.322 0.731 -4.459 1.00 94.56 184 VAL A N 1
ATOM 1491 C CA . VAL A 1 184 ? 11.860 0.228 -3.182 1.00 94.56 184 VAL A CA 1
ATOM 1492 C C . VAL A 1 184 ? 12.468 -1.165 -3.354 1.00 94.56 184 VAL A C 1
ATOM 1494 O O . VAL A 1 184 ? 13.597 -1.397 -2.922 1.00 94.56 184 VAL A O 1
ATOM 1497 N N . ARG A 1 185 ? 11.767 -2.080 -4.037 1.00 95.12 185 ARG A N 1
ATOM 1498 C CA . ARG A 1 185 ? 12.302 -3.418 -4.339 1.00 95.12 185 ARG A CA 1
ATOM 1499 C C . ARG A 1 185 ? 13.580 -3.349 -5.156 1.00 95.12 185 ARG A C 1
ATOM 1501 O O . ARG A 1 185 ? 14.559 -4.003 -4.813 1.00 95.12 185 ARG A O 1
ATOM 1508 N N . TYR A 1 186 ? 13.582 -2.554 -6.222 1.00 96.00 186 TYR A N 1
ATOM 1509 C CA . TYR A 1 186 ? 14.770 -2.395 -7.047 1.00 96.00 186 TYR A CA 1
ATOM 1510 C C . TYR A 1 186 ? 15.945 -1.850 -6.234 1.00 96.00 186 TYR A C 1
ATOM 1512 O O . TYR A 1 186 ? 17.045 -2.369 -6.370 1.00 96.00 186 TYR A O 1
ATOM 1520 N N . ALA A 1 187 ? 15.729 -0.861 -5.360 1.00 94.75 187 ALA A N 1
ATOM 1521 C CA . ALA A 1 187 ? 16.792 -0.336 -4.504 1.00 94.75 187 ALA A CA 1
ATOM 1522 C C . ALA A 1 187 ? 17.426 -1.432 -3.628 1.00 94.75 187 ALA A C 1
ATOM 1524 O O . ALA A 1 187 ? 18.647 -1.462 -3.482 1.00 94.75 187 ALA A O 1
ATOM 1525 N N . ALA A 1 188 ? 16.626 -2.374 -3.113 1.00 95.25 188 ALA A N 1
ATOM 1526 C CA . ALA A 1 188 ? 17.137 -3.523 -2.367 1.00 95.25 188 ALA A CA 1
ATOM 1527 C C . ALA A 1 188 ? 17.985 -4.468 -3.244 1.00 95.25 188 ALA A C 1
ATOM 1529 O O . ALA A 1 188 ? 19.083 -4.848 -2.840 1.00 95.25 188 ALA A O 1
ATOM 1530 N N . PHE A 1 189 ? 17.528 -4.805 -4.457 1.00 95.56 189 PHE A N 1
ATOM 1531 C CA . PHE A 1 189 ? 18.296 -5.649 -5.389 1.00 95.56 189 PHE A CA 1
ATOM 1532 C C . PHE A 1 189 ? 19.564 -4.968 -5.905 1.00 95.56 189 PHE A C 1
ATOM 1534 O O . PHE A 1 189 ? 20.604 -5.612 -6.019 1.00 95.56 189 PHE A O 1
ATOM 1541 N N . ALA A 1 190 ? 19.500 -3.664 -6.169 1.00 95.31 190 ALA A N 1
ATOM 1542 C CA . ALA A 1 190 ? 20.661 -2.869 -6.532 1.00 95.31 190 ALA A CA 1
ATOM 1543 C C . ALA A 1 190 ? 21.687 -2.866 -5.391 1.00 95.31 190 ALA A C 1
ATOM 1545 O O . ALA A 1 190 ? 22.846 -3.179 -5.631 1.00 95.31 190 ALA A O 1
ATOM 1546 N N . GLY A 1 191 ? 21.258 -2.624 -4.146 1.00 95.88 191 GLY A N 1
ATOM 1547 C CA . GLY A 1 191 ? 22.138 -2.694 -2.975 1.00 95.88 191 GLY A CA 1
ATOM 1548 C C . GLY A 1 191 ? 22.774 -4.074 -2.782 1.00 95.88 191 GLY A C 1
ATOM 1549 O O . GLY A 1 191 ? 23.970 -4.169 -2.511 1.00 95.88 191 GLY A O 1
ATOM 1550 N N . MET A 1 192 ? 22.007 -5.150 -2.991 1.00 96.19 192 MET A N 1
ATOM 1551 C CA . MET A 1 192 ? 22.530 -6.519 -2.948 1.00 96.19 192 MET A CA 1
ATOM 1552 C C . MET A 1 192 ? 23.598 -6.756 -4.024 1.00 96.19 192 MET A C 1
ATOM 1554 O O . MET A 1 192 ? 24.669 -7.274 -3.715 1.00 96.19 192 MET A O 1
ATOM 1558 N N . GLN A 1 193 ? 23.337 -6.357 -5.271 1.00 96.06 193 GLN A N 1
ATOM 1559 C CA . GLN A 1 193 ? 24.291 -6.517 -6.371 1.00 96.06 193 GLN A CA 1
ATOM 1560 C C . GLN A 1 193 ? 25.538 -5.647 -6.206 1.00 96.06 193 GLN A C 1
ATOM 1562 O O . GLN A 1 193 ? 26.626 -6.100 -6.547 1.00 96.06 193 GLN A O 1
ATOM 1567 N N . THR A 1 194 ? 25.417 -4.449 -5.629 1.00 96.31 194 THR A N 1
ATOM 1568 C CA . THR A 1 194 ? 26.576 -3.631 -5.246 1.00 96.31 194 THR A CA 1
ATOM 1569 C C . THR A 1 194 ? 27.450 -4.366 -4.233 1.00 96.31 194 THR A C 1
ATOM 1571 O O . THR A 1 194 ? 28.649 -4.493 -4.458 1.00 96.31 194 THR A O 1
ATOM 1574 N N . GLY A 1 195 ? 26.864 -4.943 -3.178 1.00 96.75 195 GLY A N 1
ATOM 1575 C CA . GLY A 1 195 ? 27.628 -5.711 -2.189 1.00 96.75 195 GLY A CA 1
ATOM 1576 C C . GLY A 1 195 ? 28.314 -6.954 -2.774 1.00 96.75 195 GLY A C 1
ATOM 1577 O O . GLY A 1 195 ? 29.430 -7.290 -2.377 1.00 96.75 195 GLY A O 1
ATOM 1578 N N . ILE A 1 196 ? 27.683 -7.630 -3.743 1.00 96.69 196 ILE A N 1
ATOM 1579 C CA . ILE A 1 196 ? 28.307 -8.746 -4.474 1.00 96.69 196 ILE A CA 1
ATOM 1580 C C . ILE A 1 196 ? 29.472 -8.237 -5.333 1.00 96.69 196 ILE A C 1
ATOM 1582 O O . ILE A 1 196 ? 30.559 -8.808 -5.278 1.00 96.69 196 ILE A O 1
ATOM 1586 N N . ALA A 1 197 ? 29.265 -7.162 -6.095 1.00 96.88 197 ALA A N 1
ATOM 1587 C CA . ALA A 1 197 ? 30.277 -6.584 -6.973 1.00 96.88 197 ALA A CA 1
ATOM 1588 C C . ALA A 1 197 ? 31.517 -6.109 -6.194 1.00 96.88 197 ALA A C 1
ATOM 1590 O O . ALA A 1 197 ? 32.640 -6.420 -6.586 1.00 96.88 197 ALA A O 1
ATOM 1591 N N . GLU A 1 198 ? 31.317 -5.453 -5.047 1.00 97.06 198 GLU A N 1
ATOM 1592 C CA . GLU A 1 198 ? 32.394 -5.050 -4.134 1.00 97.06 198 GLU A CA 1
ATOM 1593 C C . GLU A 1 198 ? 33.167 -6.259 -3.597 1.00 97.06 198 GLU A C 1
ATOM 1595 O O . GLU A 1 198 ? 34.398 -6.273 -3.615 1.00 97.06 198 GLU A O 1
ATOM 1600 N N . ARG A 1 199 ? 32.458 -7.311 -3.165 1.00 97.31 199 ARG A N 1
ATOM 1601 C CA . ARG A 1 199 ? 33.082 -8.538 -2.649 1.00 97.31 199 ARG A CA 1
ATOM 1602 C C . ARG A 1 199 ? 33.891 -9.283 -3.713 1.00 97.31 199 ARG A C 1
ATOM 1604 O O . ARG A 1 199 ? 34.896 -9.908 -3.385 1.00 97.31 199 ARG A O 1
ATOM 1611 N N . GLU A 1 200 ? 33.444 -9.240 -4.962 1.00 97.19 200 GLU A N 1
ATOM 1612 C CA . GLU A 1 200 ? 34.082 -9.897 -6.108 1.00 97.19 200 GLU A CA 1
ATOM 1613 C C . GLU A 1 200 ? 35.088 -8.988 -6.839 1.00 97.19 200 GLU A C 1
ATOM 1615 O O . GLU A 1 200 ? 35.688 -9.416 -7.823 1.00 97.19 200 GLU A O 1
ATOM 1620 N N . ASN A 1 201 ? 35.296 -7.755 -6.358 1.00 96.44 201 ASN A N 1
ATOM 1621 C CA . ASN A 1 201 ? 36.147 -6.735 -6.974 1.00 96.44 201 ASN A CA 1
ATOM 1622 C C . ASN A 1 201 ? 35.848 -6.520 -8.472 1.00 96.44 201 ASN A C 1
ATOM 1624 O O . ASN A 1 201 ? 36.752 -6.465 -9.310 1.00 96.44 201 ASN A O 1
ATOM 1628 N N . ARG A 1 202 ? 34.559 -6.426 -8.809 1.00 96.50 202 ARG A N 1
ATOM 1629 C CA . ARG A 1 202 ? 34.060 -6.169 -10.166 1.00 96.50 202 ARG A CA 1
ATOM 1630 C C . ARG A 1 202 ? 33.122 -4.967 -10.191 1.00 96.50 202 ARG A C 1
ATOM 1632 O O . ARG A 1 202 ? 32.679 -4.482 -9.155 1.00 96.50 202 ARG A O 1
ATOM 1639 N N . GLU A 1 203 ? 32.782 -4.507 -11.390 1.00 94.69 203 GLU A N 1
ATOM 1640 C CA . GLU A 1 203 ? 31.788 -3.447 -11.566 1.00 94.69 203 GLU A CA 1
ATOM 1641 C C . GLU A 1 203 ? 30.352 -3.945 -11.310 1.00 94.69 203 GLU A C 1
ATOM 1643 O O . GLU A 1 203 ? 30.029 -5.130 -11.465 1.00 94.69 203 GLU A O 1
ATOM 1648 N N . PHE A 1 204 ? 29.482 -3.011 -10.911 1.00 93.75 204 PHE A N 1
ATOM 1649 C CA . PHE A 1 204 ? 28.056 -3.254 -10.697 1.00 93.75 204 PHE A CA 1
ATOM 1650 C C . PHE A 1 204 ? 27.371 -3.688 -12.000 1.00 93.75 204 PHE A C 1
ATOM 1652 O O . PHE A 1 204 ? 27.366 -2.953 -12.988 1.00 93.75 204 PHE A O 1
ATOM 1659 N N . ASP A 1 205 ? 26.731 -4.859 -11.977 1.00 92.31 205 ASP A N 1
ATOM 1660 C CA . ASP A 1 205 ? 25.958 -5.366 -13.112 1.00 92.31 205 ASP A CA 1
ATOM 1661 C C . ASP A 1 205 ? 24.472 -5.021 -12.953 1.00 92.31 205 ASP A C 1
ATOM 1663 O O . ASP A 1 205 ? 23.707 -5.694 -12.254 1.00 92.31 205 ASP A O 1
ATOM 1667 N N . ILE A 1 206 ? 24.050 -3.965 -13.650 1.00 91.69 206 ILE A N 1
ATOM 1668 C CA . ILE A 1 206 ? 22.653 -3.529 -13.662 1.00 91.69 206 ILE A CA 1
ATOM 1669 C C . ILE A 1 206 ? 21.708 -4.576 -14.260 1.00 91.69 206 ILE A C 1
ATOM 1671 O O . ILE A 1 206 ? 20.554 -4.666 -13.842 1.00 91.69 206 ILE A O 1
ATOM 1675 N N . LYS A 1 207 ? 22.166 -5.377 -15.230 1.00 91.88 207 LYS A N 1
ATOM 1676 C CA . LYS A 1 207 ? 21.316 -6.380 -15.881 1.00 91.88 207 LYS A CA 1
ATOM 1677 C C . LYS A 1 207 ? 20.981 -7.488 -14.899 1.00 91.88 207 LYS A C 1
ATOM 1679 O O . LYS A 1 207 ? 19.826 -7.898 -14.834 1.00 91.88 207 LYS A O 1
ATOM 1684 N N . GLU A 1 208 ? 21.948 -7.908 -14.090 1.00 93.19 208 GLU A N 1
ATOM 1685 C CA . GLU A 1 208 ? 21.706 -8.904 -13.047 1.00 93.19 208 GLU A CA 1
ATOM 1686 C C . GLU A 1 208 ? 20.766 -8.378 -11.954 1.00 93.19 208 GLU A C 1
ATOM 1688 O O . GLU A 1 208 ? 19.830 -9.073 -11.559 1.00 93.19 208 GLU A O 1
ATOM 1693 N N . ALA A 1 209 ? 20.916 -7.112 -11.544 1.00 94.69 209 ALA A N 1
ATOM 1694 C CA . ALA A 1 209 ? 19.971 -6.479 -10.620 1.00 94.69 209 ALA A CA 1
ATOM 1695 C C . ALA A 1 209 ? 18.538 -6.454 -11.182 1.00 94.69 209 ALA A C 1
ATOM 1697 O O . ALA A 1 209 ? 17.581 -6.751 -10.465 1.00 94.69 209 ALA A O 1
ATOM 1698 N N . LEU A 1 210 ? 18.379 -6.131 -12.470 1.00 95.00 210 LEU A N 1
ATOM 1699 C CA . LEU A 1 210 ? 17.076 -6.100 -13.140 1.00 95.00 210 LEU A CA 1
ATOM 1700 C C . LEU A 1 210 ? 16.467 -7.497 -13.323 1.00 95.00 210 LEU A C 1
ATOM 1702 O O . LEU A 1 210 ? 15.250 -7.637 -13.195 1.00 95.00 210 LEU A O 1
ATOM 1706 N N . ARG A 1 211 ? 17.280 -8.528 -13.574 1.00 95.25 211 ARG A N 1
ATOM 1707 C CA . ARG A 1 211 ? 16.824 -9.927 -13.650 1.00 95.25 211 ARG A CA 1
ATOM 1708 C C . ARG A 1 211 ? 16.222 -10.394 -12.337 1.00 95.25 211 ARG A C 1
ATOM 1710 O O . ARG A 1 211 ? 15.079 -10.850 -12.325 1.00 95.25 211 ARG A O 1
ATOM 1717 N N . GLU A 1 212 ? 16.958 -10.230 -11.242 1.00 95.38 212 GLU A N 1
ATOM 1718 C CA . GLU A 1 212 ? 16.495 -10.613 -9.905 1.00 95.38 212 GLU A CA 1
ATOM 1719 C C . GLU A 1 212 ? 15.256 -9.811 -9.493 1.00 95.38 212 GLU A C 1
ATOM 1721 O O . GLU A 1 212 ? 14.273 -10.365 -8.994 1.00 95.38 212 GLU A O 1
ATOM 1726 N N . PHE A 1 213 ? 15.242 -8.515 -9.811 1.00 96.56 213 PHE A N 1
ATOM 1727 C CA . PHE A 1 213 ? 14.085 -7.651 -9.613 1.00 96.56 213 PHE A CA 1
ATOM 1728 C C . PHE A 1 213 ? 12.833 -8.153 -10.356 1.00 96.56 213 PHE A C 1
ATOM 1730 O O . PHE A 1 213 ? 11.783 -8.318 -9.735 1.00 96.56 213 PHE A O 1
ATOM 1737 N N . VAL A 1 214 ? 12.915 -8.455 -11.657 1.00 96.25 214 VAL A N 1
ATOM 1738 C CA . VAL A 1 214 ? 11.764 -8.963 -12.431 1.00 96.25 214 VAL A CA 1
ATOM 1739 C C . VAL A 1 214 ? 11.341 -10.354 -11.958 1.00 96.25 214 VAL A C 1
ATOM 1741 O O . VAL A 1 214 ? 10.144 -10.616 -11.813 1.00 96.25 214 VAL A O 1
ATOM 1744 N N . LYS A 1 215 ? 12.300 -11.234 -11.651 1.00 95.56 215 LYS A N 1
ATOM 1745 C CA . LYS A 1 215 ? 12.035 -12.571 -11.104 1.00 95.56 215 LYS A CA 1
A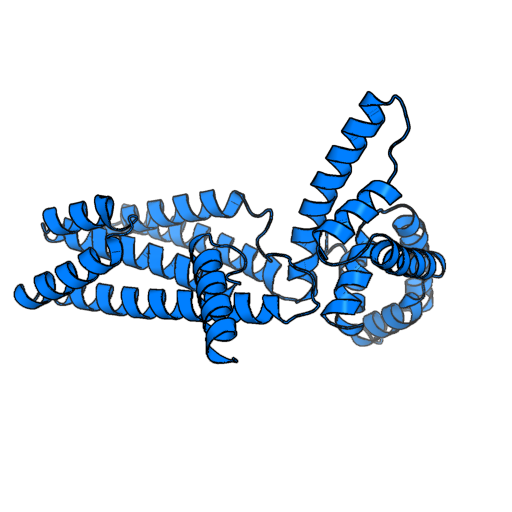TOM 1746 C C . LYS A 1 215 ? 11.315 -12.505 -9.756 1.00 95.56 215 LYS A C 1
ATOM 1748 O O . LYS A 1 215 ? 10.424 -13.312 -9.506 1.00 95.56 215 LYS A O 1
ATOM 1753 N N . ASN A 1 216 ? 11.631 -11.527 -8.909 1.00 95.06 216 ASN A N 1
ATOM 1754 C CA . ASN A 1 216 ? 10.924 -11.306 -7.649 1.00 95.06 216 ASN A CA 1
ATOM 1755 C C . ASN A 1 216 ? 9.461 -10.872 -7.851 1.00 95.06 216 ASN A C 1
ATOM 1757 O O . ASN A 1 216 ? 8.578 -11.275 -7.092 1.00 95.06 216 ASN A O 1
ATOM 1761 N N . ILE A 1 217 ? 9.190 -10.072 -8.881 1.00 94.38 217 ILE A N 1
ATOM 1762 C CA . ILE A 1 217 ? 7.839 -9.592 -9.208 1.00 94.38 217 ILE A CA 1
ATOM 1763 C C . ILE A 1 217 ? 6.983 -10.717 -9.799 1.00 94.38 217 ILE A C 1
ATOM 1765 O O . ILE A 1 217 ? 5.799 -10.843 -9.465 1.00 94.38 217 ILE A O 1
ATOM 1769 N N . TYR A 1 218 ? 7.599 -11.550 -10.642 1.00 94.25 218 TYR A N 1
ATOM 1770 C CA . TYR A 1 218 ? 6.987 -12.702 -11.297 1.00 94.25 218 TYR A CA 1
ATOM 1771 C C . TYR A 1 218 ? 7.688 -13.999 -10.864 1.00 94.25 218 TYR A C 1
ATOM 1773 O O . TYR A 1 218 ? 8.419 -14.607 -11.645 1.00 94.25 218 TYR A O 1
ATOM 1781 N N . PRO A 1 219 ? 7.441 -14.489 -9.633 1.00 91.38 219 PRO A N 1
ATOM 1782 C CA . PRO A 1 219 ? 8.188 -15.616 -9.064 1.00 91.38 219 PRO A CA 1
ATOM 1783 C C . PRO A 1 219 ? 8.056 -16.910 -9.874 1.00 91.38 219 PRO A C 1
ATOM 1785 O O . PRO A 1 219 ? 8.960 -17.746 -9.859 1.00 91.38 219 PRO A O 1
ATOM 1788 N N . ASN A 1 220 ? 6.963 -17.056 -10.624 1.00 91.94 220 ASN A N 1
ATOM 1789 C CA . ASN A 1 220 ? 6.684 -18.239 -11.433 1.00 91.94 220 ASN A CA 1
ATOM 1790 C C . ASN A 1 220 ? 7.414 -18.236 -12.789 1.00 91.94 220 ASN A C 1
ATOM 1792 O O . ASN A 1 220 ? 7.423 -19.264 -13.453 1.00 91.94 220 ASN A O 1
ATOM 1796 N N . TRP A 1 221 ? 8.017 -17.117 -13.203 1.00 94.62 221 TRP A N 1
ATOM 1797 C CA . TRP A 1 221 ? 8.713 -17.010 -14.486 1.00 94.62 221 TRP A CA 1
ATOM 1798 C C . TRP A 1 221 ? 10.065 -17.705 -14.469 1.00 94.62 221 TRP A C 1
ATOM 1800 O O . TRP A 1 221 ? 10.877 -17.485 -13.577 1.00 94.62 221 TRP A O 1
ATOM 1810 N N . SER A 1 222 ? 10.343 -18.527 -15.466 1.00 95.88 222 SER A N 1
ATOM 1811 C CA . SER A 1 222 ? 11.672 -19.059 -15.746 1.00 95.88 222 SER A CA 1
ATOM 1812 C C . SER A 1 222 ? 12.671 -17.944 -16.077 1.00 95.88 222 SER A C 1
ATOM 1814 O O . SER A 1 222 ? 12.304 -16.817 -16.409 1.00 95.88 222 SER A O 1
ATOM 1816 N N . ARG A 1 223 ? 13.970 -18.263 -16.015 1.00 94.19 223 ARG A N 1
ATOM 1817 C CA . ARG A 1 223 ? 15.030 -17.316 -16.395 1.00 94.19 223 ARG A CA 1
ATOM 1818 C C . ARG A 1 223 ? 14.870 -16.827 -17.839 1.00 94.19 223 ARG A C 1
ATOM 1820 O O . ARG A 1 223 ? 15.079 -15.651 -18.097 1.00 94.19 223 ARG A O 1
ATOM 1827 N N . ASN A 1 224 ? 14.459 -17.710 -18.749 1.00 96.12 224 ASN A N 1
ATOM 1828 C CA . ASN A 1 224 ? 14.251 -17.358 -20.153 1.00 96.12 224 ASN A CA 1
ATOM 1829 C C . ASN A 1 224 ? 13.091 -16.370 -20.317 1.00 96.12 224 ASN A C 1
ATOM 1831 O O . ASN A 1 224 ? 13.264 -15.365 -20.987 1.00 96.12 224 ASN A O 1
ATOM 1835 N N . GLU A 1 225 ? 11.965 -16.582 -19.627 1.00 96.19 225 GLU A N 1
ATOM 1836 C CA . GLU A 1 225 ? 10.836 -15.636 -19.657 1.00 96.19 225 GLU A CA 1
ATOM 1837 C C . GLU A 1 225 ? 11.223 -14.245 -19.132 1.00 96.19 225 GLU A C 1
ATOM 1839 O O . GLU A 1 225 ? 10.776 -13.232 -19.667 1.00 96.19 225 GLU A O 1
ATOM 1844 N N . VAL A 1 226 ? 12.082 -14.179 -18.109 1.00 96.38 226 VAL A N 1
ATOM 1845 C CA . VAL A 1 226 ? 12.616 -12.904 -17.604 1.00 96.38 226 VAL A CA 1
ATOM 1846 C C . VAL A 1 226 ? 13.492 -12.218 -18.658 1.00 96.38 226 VAL A C 1
ATOM 1848 O O . VAL A 1 226 ? 13.320 -11.024 -18.903 1.00 96.38 226 VAL A O 1
ATOM 1851 N N . GLU A 1 227 ? 14.393 -12.949 -19.321 1.00 94.75 227 GLU A N 1
ATOM 1852 C CA . GLU A 1 227 ? 15.221 -12.394 -20.403 1.00 94.75 227 GLU A CA 1
ATOM 1853 C C . GLU A 1 227 ? 14.385 -11.929 -21.598 1.00 94.75 227 GLU A C 1
ATOM 1855 O O . GLU A 1 227 ? 14.637 -10.859 -22.155 1.00 94.75 227 GLU A O 1
ATOM 1860 N N . ASP A 1 228 ? 13.383 -12.719 -21.978 1.00 95.00 228 ASP A N 1
ATOM 1861 C CA . ASP A 1 228 ? 12.475 -12.427 -23.086 1.00 95.00 228 ASP A CA 1
ATOM 1862 C C . ASP A 1 228 ? 11.580 -11.220 -22.787 1.00 95.00 228 ASP A C 1
ATOM 1864 O O . ASP A 1 228 ? 11.113 -10.559 -23.709 1.00 95.00 228 ASP A O 1
ATOM 1868 N N . PHE A 1 229 ? 11.383 -10.881 -21.511 1.00 95.06 229 PHE A N 1
ATOM 1869 C CA . PHE A 1 229 ? 10.747 -9.634 -21.096 1.00 95.06 229 PHE A CA 1
ATOM 1870 C C . PHE A 1 229 ? 11.721 -8.445 -21.098 1.00 95.06 229 PHE A C 1
ATOM 1872 O O . PHE A 1 229 ? 11.372 -7.355 -21.557 1.00 95.06 229 PHE A O 1
ATOM 1879 N N . LEU A 1 230 ? 12.948 -8.635 -20.604 1.00 94.69 230 LEU A N 1
ATOM 1880 C CA . LEU A 1 230 ? 13.933 -7.558 -20.468 1.00 94.69 230 LEU A CA 1
ATOM 1881 C C . LEU A 1 230 ? 14.518 -7.096 -21.810 1.00 94.69 230 LEU A C 1
ATOM 1883 O O . LEU A 1 230 ? 14.731 -5.899 -21.994 1.00 94.69 230 LEU A O 1
ATOM 1887 N N . LYS A 1 231 ? 14.760 -8.002 -22.767 1.00 92.00 231 LYS A N 1
ATOM 1888 C CA . LYS A 1 231 ? 15.340 -7.632 -24.073 1.00 92.00 231 LYS A CA 1
ATOM 1889 C C . LYS A 1 231 ? 14.442 -6.674 -24.873 1.00 92.00 231 LYS A C 1
ATOM 1891 O O . LYS A 1 231 ? 14.941 -5.633 -25.299 1.00 92.00 231 LYS A O 1
ATOM 1896 N N . PRO A 1 232 ? 13.132 -6.940 -25.061 1.00 89.81 232 PRO A N 1
ATOM 1897 C CA . PRO A 1 232 ? 12.246 -5.987 -25.724 1.00 89.81 232 PRO A CA 1
ATOM 1898 C C . PRO A 1 232 ? 12.127 -4.664 -24.970 1.00 89.81 232 PRO A C 1
ATOM 1900 O O . PRO A 1 232 ? 12.015 -3.622 -25.610 1.00 89.81 232 PRO A O 1
ATOM 1903 N N . ALA A 1 233 ? 12.170 -4.685 -23.632 1.00 90.88 233 ALA A N 1
ATOM 1904 C CA . ALA A 1 233 ? 12.156 -3.470 -22.821 1.00 90.88 233 ALA A CA 1
ATOM 1905 C C . ALA A 1 233 ? 13.363 -2.570 -23.131 1.00 90.88 233 ALA A C 1
ATOM 1907 O O . ALA A 1 233 ? 13.200 -1.365 -23.326 1.00 90.88 233 ALA A O 1
ATOM 1908 N N . ASP A 1 234 ? 14.557 -3.161 -23.219 1.00 90.25 234 ASP A N 1
ATOM 1909 C CA . ASP A 1 234 ? 15.792 -2.446 -23.550 1.00 90.25 234 ASP A CA 1
ATOM 1910 C C . ASP A 1 234 ? 15.755 -1.904 -24.986 1.00 90.25 234 ASP A C 1
ATOM 1912 O O . ASP A 1 234 ? 16.053 -0.734 -25.206 1.00 90.25 234 ASP A O 1
ATOM 1916 N N . ASN A 1 235 ? 15.263 -2.686 -25.953 1.00 90.56 235 ASN A N 1
ATOM 1917 C CA . ASN A 1 235 ? 15.106 -2.220 -27.336 1.00 90.56 235 ASN A CA 1
ATOM 1918 C C . ASN A 1 235 ? 14.108 -1.057 -27.445 1.00 90.56 235 ASN A C 1
ATOM 1920 O O . ASN A 1 235 ? 14.412 -0.030 -28.050 1.00 90.56 235 ASN A O 1
ATOM 1924 N N . LYS A 1 236 ? 12.932 -1.169 -26.806 1.00 90.75 236 LYS A N 1
ATOM 1925 C CA . LYS A 1 236 ? 11.929 -0.090 -26.781 1.00 90.75 236 LYS A CA 1
ATOM 1926 C C . LYS A 1 236 ? 12.485 1.187 -26.156 1.00 90.75 236 LYS A C 1
ATOM 1928 O O . LYS A 1 236 ? 12.159 2.282 -26.620 1.00 90.75 236 LYS A O 1
ATOM 1933 N N . LYS A 1 237 ? 13.304 1.044 -25.107 1.00 90.25 237 LYS A N 1
ATOM 1934 C CA . LYS A 1 237 ? 14.032 2.153 -24.487 1.00 90.25 237 LYS A CA 1
ATOM 1935 C C . LYS A 1 237 ? 14.997 2.763 -25.489 1.00 90.25 237 LYS A C 1
ATOM 1937 O O . LYS A 1 237 ? 14.960 3.969 -25.665 1.00 90.25 237 LYS A O 1
ATOM 1942 N N . GLU A 1 238 ? 15.835 1.973 -26.154 1.00 89.69 238 GLU A N 1
ATOM 1943 C CA . GLU A 1 238 ? 16.851 2.478 -27.084 1.00 89.69 238 GLU A CA 1
ATOM 1944 C C . GLU A 1 238 ? 16.254 3.210 -28.292 1.00 89.69 238 GLU A C 1
ATOM 1946 O O . GLU A 1 238 ? 16.745 4.285 -28.651 1.00 89.69 238 GLU A O 1
ATOM 1951 N N . GLU A 1 239 ? 15.170 2.675 -28.853 1.00 90.56 239 GLU A N 1
ATOM 1952 C CA . GLU A 1 239 ? 14.455 3.210 -30.022 1.00 90.56 239 GLU A CA 1
ATOM 1953 C C . GLU A 1 239 ? 13.426 4.302 -29.676 1.00 90.56 239 GLU A C 1
ATOM 1955 O O . GLU A 1 239 ? 12.869 4.941 -30.565 1.00 90.56 239 GLU A O 1
ATOM 1960 N N . PHE A 1 240 ? 13.154 4.516 -28.387 1.00 90.62 240 PHE A N 1
ATOM 1961 C CA . PHE A 1 240 ? 12.129 5.431 -27.878 1.00 90.62 240 PHE A CA 1
ATOM 1962 C C . PHE A 1 240 ? 10.741 5.234 -28.508 1.00 90.62 240 PHE A C 1
ATOM 1964 O O . PHE A 1 240 ? 10.054 6.192 -28.878 1.00 90.62 240 PHE A O 1
ATOM 1971 N N . VAL A 1 241 ? 10.299 3.980 -28.601 1.00 91.88 241 VAL A N 1
ATOM 1972 C CA . VAL A 1 241 ? 9.062 3.589 -29.307 1.00 91.88 241 VAL A CA 1
ATOM 1973 C C . VAL A 1 241 ? 7.826 4.363 -28.812 1.00 91.88 241 VAL A C 1
ATOM 1975 O O . VAL A 1 241 ? 6.933 4.700 -29.589 1.00 91.88 241 VAL A O 1
ATOM 1978 N N . ASP A 1 242 ? 7.786 4.725 -27.526 1.00 92.62 242 ASP A N 1
ATOM 1979 C CA . ASP A 1 242 ? 6.661 5.432 -26.901 1.00 92.62 242 ASP A CA 1
ATOM 1980 C C . ASP A 1 242 ? 6.581 6.937 -27.217 1.00 92.62 242 ASP A C 1
ATOM 1982 O O . ASP A 1 242 ? 5.590 7.589 -26.868 1.00 92.62 242 ASP A O 1
ATOM 1986 N N . ARG A 1 243 ? 7.577 7.511 -27.905 1.00 92.69 243 ARG A N 1
ATOM 1987 C CA . ARG A 1 243 ? 7.671 8.952 -28.201 1.00 92.69 243 ARG A CA 1
ATOM 1988 C C . ARG A 1 243 ? 6.414 9.510 -28.863 1.00 92.69 243 ARG A C 1
ATOM 1990 O O . ARG A 1 243 ? 5.903 10.551 -28.452 1.00 92.69 243 ARG A O 1
ATOM 1997 N N . GLY A 1 244 ? 5.885 8.814 -29.870 1.00 93.00 244 GLY A N 1
ATOM 1998 C CA . GLY A 1 244 ? 4.681 9.252 -30.582 1.00 93.00 244 GLY A CA 1
ATOM 1999 C C . GLY A 1 244 ? 3.443 9.298 -29.681 1.00 93.00 244 GLY A C 1
ATOM 2000 O O . GLY A 1 244 ? 2.640 10.228 -29.767 1.00 93.00 244 GLY A O 1
ATOM 2001 N N . ASN A 1 245 ? 3.307 8.328 -28.775 1.00 94.50 245 ASN A N 1
ATOM 2002 C CA . ASN A 1 245 ? 2.204 8.280 -27.818 1.00 94.50 245 ASN A CA 1
ATOM 2003 C C . ASN A 1 245 ? 2.346 9.352 -26.730 1.00 94.50 245 ASN A C 1
ATOM 2005 O O . ASN A 1 245 ? 1.344 9.945 -26.332 1.00 94.50 245 ASN A O 1
ATOM 2009 N N . LEU A 1 246 ? 3.574 9.655 -26.300 1.00 93.81 246 LEU A N 1
ATOM 2010 C CA . LEU A 1 246 ? 3.858 10.753 -25.374 1.00 93.81 246 LEU A CA 1
ATOM 2011 C C . LEU A 1 246 ? 3.494 12.113 -25.974 1.00 93.81 246 LEU A C 1
ATOM 2013 O O . LEU A 1 246 ? 2.813 12.896 -25.316 1.00 93.81 246 LEU A O 1
ATOM 2017 N N . ILE A 1 247 ? 3.868 12.376 -27.231 1.00 93.50 247 ILE A N 1
ATOM 2018 C CA . ILE A 1 247 ? 3.488 13.617 -27.928 1.00 93.50 247 ILE A CA 1
ATOM 2019 C C . ILE A 1 247 ? 1.964 13.767 -27.948 1.00 93.50 247 ILE A C 1
ATOM 2021 O O . ILE A 1 247 ? 1.445 14.797 -27.519 1.00 93.50 247 ILE A O 1
ATOM 2025 N N . LYS A 1 248 ? 1.240 12.715 -28.351 1.00 93.50 248 LYS A N 1
ATOM 2026 C CA . LYS A 1 248 ? -0.232 12.714 -28.350 1.00 93.50 248 LYS A CA 1
ATOM 2027 C C . LYS A 1 248 ? -0.813 12.963 -26.954 1.00 93.50 248 LYS A C 1
ATOM 2029 O O . LYS A 1 248 ? -1.808 13.673 -26.830 1.00 93.50 248 LYS A O 1
ATOM 2034 N N . ALA A 1 249 ? -0.214 12.398 -25.905 1.00 92.81 249 ALA A N 1
ATOM 2035 C CA . ALA A 1 249 ? -0.672 12.585 -24.530 1.00 92.81 249 ALA A CA 1
ATOM 2036 C C . ALA A 1 249 ? -0.489 14.031 -24.041 1.00 92.81 249 ALA A C 1
ATOM 2038 O O . ALA A 1 249 ? -1.416 14.589 -23.455 1.00 92.81 249 ALA A O 1
ATOM 2039 N N . TYR A 1 250 ? 0.653 14.665 -24.323 1.00 91.50 250 TYR A N 1
ATOM 2040 C CA . TYR A 1 250 ? 0.866 16.079 -23.998 1.00 91.50 250 TYR A CA 1
ATOM 2041 C C . TYR A 1 250 ? -0.072 16.993 -24.794 1.00 91.50 250 TYR A C 1
ATOM 2043 O O . TYR A 1 250 ? -0.725 17.842 -24.195 1.00 91.50 250 TYR A O 1
ATOM 2051 N N . GLN A 1 251 ? -0.233 16.760 -26.101 1.00 91.25 251 GLN A N 1
ATOM 2052 C CA . GLN A 1 251 ? -1.157 17.534 -26.943 1.00 91.25 251 GLN A CA 1
ATOM 2053 C C . GLN A 1 251 ? -2.621 17.410 -26.511 1.00 91.25 251 GLN A C 1
ATOM 2055 O O . GLN A 1 251 ? -3.402 18.342 -26.668 1.00 91.25 251 GLN A O 1
ATOM 2060 N N . LYS A 1 252 ? -3.017 16.257 -25.964 1.00 91.88 252 LYS A N 1
ATOM 2061 C CA . LYS A 1 252 ? -4.365 16.079 -25.419 1.00 91.88 252 LYS A CA 1
ATOM 2062 C C . LYS A 1 252 ? -4.617 16.975 -24.201 1.00 91.88 252 LYS A C 1
ATOM 2064 O O . LYS A 1 252 ? -5.743 17.422 -24.015 1.00 91.88 252 LYS A O 1
ATOM 2069 N N . ASN A 1 253 ? -3.597 17.196 -23.371 1.00 87.75 253 ASN A N 1
ATOM 2070 C CA . ASN A 1 253 ? -3.704 18.033 -22.174 1.00 87.75 253 ASN A CA 1
ATOM 2071 C C . ASN A 1 253 ? -3.552 19.525 -22.502 1.00 87.75 253 ASN A C 1
ATOM 2073 O O . ASN A 1 253 ? -4.176 20.354 -21.849 1.00 87.75 253 ASN A O 1
ATOM 2077 N N . ASP A 1 254 ? -2.755 19.849 -23.520 1.00 89.75 254 ASP A N 1
ATOM 2078 C CA . ASP A 1 254 ? -2.582 21.201 -24.042 1.00 89.75 254 ASP A CA 1
ATOM 2079 C C . ASP A 1 254 ? -2.492 21.167 -25.582 1.00 89.75 254 ASP A C 1
ATOM 2081 O O . ASP A 1 254 ? -1.429 20.881 -26.141 1.00 89.75 254 ASP A O 1
ATOM 2085 N N . PRO A 1 255 ? -3.593 21.456 -26.301 1.00 88.75 255 PRO A N 1
ATOM 2086 C CA . PRO A 1 255 ? -3.602 21.457 -27.764 1.00 88.75 255 PRO A CA 1
ATOM 2087 C C . PRO A 1 255 ? -2.704 22.526 -28.395 1.00 88.75 255 PRO A C 1
ATOM 2089 O O . PRO A 1 255 ? -2.360 22.413 -29.570 1.00 88.75 255 PRO A O 1
ATOM 2092 N N . SER A 1 256 ? -2.335 23.564 -27.637 1.00 88.69 256 SER A N 1
ATOM 2093 C CA . SER A 1 256 ? -1.502 24.675 -28.111 1.00 88.69 256 SER A CA 1
ATOM 2094 C C . SER A 1 256 ? -0.000 24.409 -27.975 1.00 88.69 256 SER A C 1
ATOM 2096 O O . SER A 1 256 ? 0.819 25.242 -28.366 1.00 88.69 256 SER A O 1
ATOM 2098 N N . PHE A 1 257 ? 0.371 23.243 -27.441 1.00 84.94 257 PHE A N 1
ATOM 2099 C CA . PHE A 1 257 ? 1.754 22.902 -27.148 1.00 84.94 257 PHE A CA 1
ATOM 2100 C C . PHE A 1 257 ? 2.609 22.822 -28.420 1.00 84.94 257 PHE A C 1
ATOM 2102 O O . PHE A 1 257 ? 2.273 22.131 -29.387 1.00 84.94 257 PHE A O 1
ATOM 2109 N N . ASP A 1 258 ? 3.767 23.482 -28.404 1.00 90.62 258 ASP A N 1
ATOM 2110 C CA . ASP A 1 258 ? 4.724 23.430 -29.508 1.00 90.62 258 ASP A CA 1
ATOM 2111 C C . ASP A 1 258 ? 5.342 22.025 -29.619 1.00 90.62 258 ASP A C 1
ATOM 2113 O O . ASP A 1 258 ? 6.175 21.607 -28.806 1.00 90.62 258 ASP A O 1
ATOM 2117 N N . ILE A 1 259 ? 4.942 21.295 -30.663 1.00 89.06 259 ILE A N 1
ATOM 2118 C CA . ILE A 1 259 ? 5.381 19.922 -30.943 1.00 89.06 259 ILE A CA 1
ATOM 2119 C C . ILE A 1 259 ? 6.893 19.845 -31.162 1.00 89.06 259 ILE A C 1
ATOM 2121 O O . ILE A 1 259 ? 7.505 18.843 -30.781 1.00 89.06 259 ILE A O 1
ATOM 2125 N N . LYS A 1 260 ? 7.506 20.865 -31.778 1.00 89.81 260 LYS A N 1
ATOM 2126 C CA . LYS A 1 260 ? 8.953 20.878 -32.037 1.00 89.81 260 LYS A CA 1
ATOM 2127 C C . LYS A 1 260 ? 9.709 21.016 -30.725 1.00 89.81 260 LYS A C 1
ATOM 2129 O O . LYS A 1 260 ? 10.572 20.193 -30.429 1.00 89.81 260 LYS A O 1
ATOM 2134 N N . LYS A 1 261 ? 9.298 21.965 -29.883 1.00 88.94 261 LYS A N 1
ATOM 2135 C CA . LYS A 1 261 ? 9.886 22.146 -28.553 1.00 88.94 261 LYS A CA 1
ATOM 2136 C C . LYS A 1 261 ? 9.698 20.909 -27.671 1.00 88.94 261 LYS A C 1
ATOM 2138 O O . LYS A 1 261 ? 10.646 20.466 -27.029 1.00 88.94 261 LYS A O 1
ATOM 2143 N N . LEU A 1 262 ? 8.508 20.302 -27.674 1.00 88.06 262 LEU A N 1
ATOM 2144 C CA . LEU A 1 262 ? 8.253 19.053 -26.948 1.00 88.06 262 LEU A CA 1
ATOM 2145 C C . LEU A 1 262 ? 9.146 17.916 -27.450 1.00 88.06 262 LEU A C 1
ATOM 2147 O O . LEU A 1 262 ? 9.738 17.190 -26.658 1.00 88.06 262 LEU A O 1
ATOM 2151 N N . SER A 1 263 ? 9.260 17.783 -28.768 1.00 89.12 263 SER A N 1
ATOM 2152 C CA . SER A 1 263 ? 10.101 16.788 -29.429 1.00 89.12 263 SER A CA 1
ATOM 2153 C C . SER A 1 263 ? 11.564 16.876 -29.001 1.00 89.12 263 SER A C 1
ATOM 2155 O O . SER A 1 263 ? 12.177 15.840 -28.753 1.00 89.12 263 SER A O 1
ATOM 2157 N N . GLU A 1 264 ? 12.108 18.088 -28.893 1.00 89.50 264 GLU A N 1
ATOM 2158 C CA . GLU A 1 264 ? 13.478 18.334 -28.431 1.00 89.50 264 GLU A CA 1
ATOM 2159 C C . GLU A 1 264 ? 13.659 18.021 -26.941 1.00 89.50 264 GLU A C 1
ATOM 2161 O O . GLU A 1 264 ? 14.679 17.462 -26.535 1.00 89.50 264 GLU A O 1
ATOM 2166 N N . VAL A 1 265 ? 12.672 18.370 -26.111 1.00 88.00 265 VAL A N 1
ATOM 2167 C CA . VAL A 1 265 ? 12.688 18.067 -24.672 1.00 88.00 265 VAL A CA 1
ATOM 2168 C C . VAL A 1 265 ? 12.655 16.557 -24.445 1.00 88.00 265 VAL A C 1
ATOM 2170 O O . VAL A 1 265 ? 13.469 16.038 -23.680 1.00 88.00 265 VAL A O 1
ATOM 2173 N N . LEU A 1 266 ? 11.761 15.847 -25.137 1.00 90.94 266 LEU A N 1
ATOM 2174 C CA . LEU A 1 266 ? 11.658 14.392 -25.056 1.00 90.94 266 LEU A CA 1
ATOM 2175 C C . LEU A 1 266 ? 12.961 13.711 -25.481 1.00 90.94 266 LEU A C 1
ATOM 2177 O O . LEU A 1 266 ? 13.371 12.765 -24.820 1.00 90.94 266 LEU A O 1
ATOM 2181 N N . GLU A 1 267 ? 13.641 14.213 -26.512 1.00 89.56 267 GLU A N 1
ATOM 2182 C CA . GLU A 1 267 ? 14.933 13.675 -26.957 1.00 89.56 267 GLU A CA 1
ATOM 2183 C C . GLU A 1 267 ? 16.023 13.823 -25.884 1.00 89.56 267 GLU A C 1
ATOM 2185 O O . GLU A 1 267 ? 16.725 12.871 -25.542 1.00 89.56 267 GLU A O 1
ATOM 2190 N N . LYS A 1 268 ? 16.132 15.006 -25.268 1.00 87.12 268 LYS A N 1
ATOM 2191 C CA . LYS A 1 268 ? 17.084 15.233 -24.166 1.00 87.12 268 LYS A CA 1
ATOM 2192 C C . LYS A 1 268 ? 16.805 14.313 -22.980 1.00 87.12 268 LYS A C 1
ATOM 2194 O O . LYS A 1 268 ? 17.733 13.800 -22.353 1.00 87.12 268 LYS A O 1
ATOM 2199 N N . ILE A 1 269 ? 15.527 14.110 -22.670 1.00 84.44 269 ILE A N 1
ATOM 2200 C CA . ILE A 1 269 ? 15.111 13.237 -21.575 1.00 84.44 269 ILE A CA 1
ATOM 2201 C C . ILE A 1 269 ? 15.358 11.774 -21.929 1.00 84.44 269 ILE A C 1
ATOM 2203 O O . ILE A 1 269 ? 15.838 11.038 -21.079 1.00 84.44 269 ILE A O 1
ATOM 2207 N N . HIS A 1 270 ? 15.143 11.358 -23.174 1.00 87.81 270 HIS A N 1
ATOM 2208 C CA . HIS A 1 270 ? 15.475 10.017 -23.647 1.00 87.81 270 HIS A CA 1
ATOM 2209 C C . HIS A 1 270 ? 16.956 9.693 -23.469 1.00 87.81 270 HIS A C 1
ATOM 2211 O O . HIS A 1 270 ? 17.279 8.676 -22.861 1.00 87.81 270 HIS A O 1
ATOM 2217 N N . ILE A 1 271 ? 17.854 10.596 -23.874 1.00 85.44 271 ILE A N 1
ATOM 2218 C CA . ILE A 1 271 ? 19.305 10.439 -23.671 1.00 85.44 271 ILE A CA 1
ATOM 2219 C C . ILE A 1 271 ? 19.643 10.255 -22.184 1.00 85.44 271 ILE A C 1
ATOM 2221 O O . ILE A 1 271 ? 20.503 9.446 -21.829 1.00 85.44 271 ILE A O 1
ATOM 2225 N N . ARG A 1 272 ? 18.958 10.987 -21.299 1.00 81.44 272 ARG A N 1
ATOM 2226 C CA . ARG A 1 272 ? 19.119 10.838 -19.849 1.00 81.44 272 ARG A CA 1
ATOM 2227 C C . ARG A 1 272 ? 18.570 9.495 -19.359 1.00 81.44 272 ARG A C 1
ATOM 2229 O O . ARG A 1 272 ? 19.263 8.790 -18.635 1.00 81.44 272 ARG A O 1
ATOM 2236 N N . LEU A 1 273 ? 17.376 9.112 -19.802 1.00 76.81 273 LEU A N 1
ATOM 2237 C CA . LEU A 1 273 ? 16.700 7.873 -19.420 1.00 76.81 273 LEU A CA 1
ATOM 2238 C C . LEU A 1 273 ? 17.417 6.616 -19.914 1.00 76.81 273 LEU A C 1
ATOM 2240 O O . LEU A 1 273 ? 17.357 5.599 -19.234 1.00 76.81 273 LEU A O 1
ATOM 2244 N N . LYS A 1 274 ? 18.162 6.673 -21.027 1.00 77.81 274 LYS A N 1
ATOM 2245 C CA . LYS A 1 274 ? 19.037 5.565 -21.453 1.00 77.81 274 LYS A CA 1
ATOM 2246 C C . LYS A 1 274 ? 20.042 5.168 -20.368 1.00 77.81 274 LYS A C 1
ATOM 2248 O O . LYS A 1 274 ? 20.390 3.994 -20.263 1.00 77.81 274 LYS A O 1
ATOM 2253 N N . LYS A 1 275 ? 20.470 6.138 -19.550 1.00 71.62 275 LYS A N 1
ATOM 2254 C CA . LYS A 1 275 ? 21.362 5.934 -18.400 1.00 71.62 275 LYS A CA 1
ATOM 2255 C C . LYS A 1 275 ? 20.610 5.610 -17.104 1.00 71.62 275 LYS A C 1
ATOM 2257 O O . LYS A 1 275 ? 21.217 5.081 -16.178 1.00 71.62 275 LYS A O 1
ATOM 2262 N N . GLU A 1 276 ? 19.319 5.938 -17.005 1.00 60.94 276 GLU A N 1
ATOM 2263 C CA . GLU A 1 276 ? 18.527 5.752 -15.784 1.00 60.94 276 GLU A CA 1
ATOM 2264 C C . GLU A 1 276 ? 17.885 4.354 -15.739 1.00 60.94 276 GLU A C 1
ATOM 2266 O O . GLU A 1 276 ? 16.974 4.038 -16.496 1.00 60.94 276 GLU A O 1
ATOM 2271 N N . GLY A 1 277 ? 18.361 3.534 -14.795 1.00 75.25 277 GLY A N 1
ATOM 2272 C CA . GLY A 1 277 ? 18.108 2.094 -14.651 1.00 75.25 277 GLY A CA 1
ATOM 2273 C C . GLY A 1 277 ? 16.658 1.575 -14.727 1.00 75.25 277 GLY A C 1
ATOM 2274 O O . GLY A 1 277 ? 16.166 1.257 -15.806 1.00 75.25 277 GLY A O 1
ATOM 2275 N N . PRO A 1 278 ? 15.969 1.347 -13.596 1.00 91.38 278 PRO A N 1
ATOM 2276 C CA . PRO A 1 278 ? 14.814 0.436 -13.520 1.00 91.38 278 PRO A CA 1
ATOM 2277 C C . PRO A 1 278 ? 13.507 1.005 -14.068 1.00 91.38 278 PRO A C 1
ATOM 2279 O O . PRO A 1 278 ? 12.541 0.268 -14.258 1.00 91.38 278 PRO A O 1
ATOM 2282 N N . ARG A 1 279 ? 13.441 2.321 -14.283 1.00 91.94 279 ARG A N 1
ATOM 2283 C CA . ARG A 1 279 ? 12.188 3.034 -14.552 1.00 91.94 279 ARG A CA 1
ATOM 2284 C C . ARG A 1 279 ? 11.541 2.580 -15.858 1.00 91.94 279 ARG A C 1
ATOM 2286 O O . ARG A 1 279 ? 10.326 2.421 -15.906 1.00 91.94 279 ARG A O 1
ATOM 2293 N N . TRP A 1 280 ? 12.336 2.278 -16.884 1.00 91.81 280 TRP A N 1
ATOM 2294 C CA . TRP A 1 280 ? 11.792 1.750 -18.137 1.00 91.81 280 TRP A CA 1
ATOM 2295 C C . TRP A 1 280 ? 11.250 0.324 -17.988 1.00 91.81 280 TRP A C 1
ATOM 2297 O O . TRP A 1 280 ? 10.174 0.014 -18.488 1.00 91.81 280 TRP A O 1
ATOM 2307 N N . VAL A 1 281 ? 11.928 -0.524 -17.211 1.00 94.81 281 VAL A N 1
ATOM 2308 C CA . VAL A 1 281 ? 11.429 -1.869 -16.881 1.00 94.81 281 VAL A CA 1
ATOM 2309 C C . VAL A 1 281 ? 10.114 -1.778 -16.101 1.00 94.81 281 VAL A C 1
ATOM 2311 O O . VAL A 1 281 ? 9.168 -2.502 -16.398 1.00 94.81 281 VAL A O 1
ATOM 2314 N N . ILE A 1 282 ? 10.005 -0.838 -15.157 1.00 96.31 282 ILE A N 1
ATOM 2315 C CA . ILE A 1 282 ? 8.751 -0.552 -14.443 1.00 96.31 282 ILE A CA 1
ATOM 2316 C C . ILE A 1 282 ? 7.651 -0.098 -15.417 1.00 96.31 282 ILE A C 1
ATOM 2318 O O . ILE A 1 282 ? 6.511 -0.542 -15.285 1.00 96.31 282 ILE A O 1
ATOM 2322 N N . ALA A 1 283 ? 7.974 0.732 -16.415 1.00 95.62 283 ALA A N 1
ATOM 2323 C CA . ALA A 1 283 ? 7.021 1.158 -17.441 1.00 95.62 283 ALA A CA 1
ATOM 2324 C C . ALA A 1 283 ? 6.454 -0.031 -18.236 1.00 95.62 283 ALA A C 1
ATOM 2326 O O . ALA A 1 283 ? 5.245 -0.100 -18.458 1.00 95.62 283 ALA A O 1
ATOM 2327 N N . GLU A 1 284 ? 7.302 -0.991 -18.611 1.00 95.94 284 GLU A N 1
ATOM 2328 C CA . GLU A 1 284 ? 6.879 -2.220 -19.298 1.00 95.94 284 GLU A CA 1
ATOM 2329 C C . GLU A 1 284 ? 6.027 -3.124 -18.399 1.00 95.94 284 GLU A C 1
ATOM 2331 O O . GLU A 1 284 ? 5.051 -3.717 -18.857 1.00 95.94 284 GLU A O 1
ATOM 2336 N N . ILE A 1 285 ? 6.341 -3.195 -17.102 1.00 96.88 285 ILE A N 1
ATOM 2337 C CA . ILE A 1 285 ? 5.514 -3.915 -16.124 1.00 96.88 285 ILE A CA 1
ATOM 2338 C C . ILE A 1 285 ? 4.120 -3.279 -16.034 1.00 96.88 285 ILE A C 1
ATOM 2340 O O . ILE A 1 285 ? 3.116 -3.989 -16.045 1.00 96.88 285 ILE A O 1
ATOM 2344 N N . ILE A 1 286 ? 4.042 -1.946 -16.004 1.00 97.25 286 ILE A N 1
ATOM 2345 C CA . ILE A 1 286 ? 2.768 -1.215 -16.000 1.00 97.25 286 ILE A CA 1
ATOM 2346 C C . ILE A 1 286 ? 1.983 -1.470 -17.293 1.00 97.25 286 ILE A C 1
ATOM 2348 O O . ILE A 1 286 ? 0.779 -1.714 -17.223 1.00 97.25 286 ILE A O 1
ATOM 2352 N N . GLU A 1 287 ? 2.634 -1.442 -18.460 1.00 96.69 287 GLU A N 1
ATOM 2353 C CA . GLU A 1 287 ? 1.978 -1.755 -19.738 1.00 96.69 287 GLU A CA 1
ATOM 2354 C C . GLU A 1 287 ? 1.426 -3.176 -19.758 1.00 96.69 287 GLU A C 1
ATOM 2356 O O . GLU A 1 287 ? 0.281 -3.376 -20.162 1.00 96.69 287 GLU A O 1
ATOM 2361 N N . ARG A 1 288 ? 2.189 -4.151 -19.268 1.00 95.50 288 ARG A N 1
ATOM 2362 C CA . ARG A 1 288 ? 1.722 -5.533 -19.182 1.00 95.50 288 ARG A CA 1
ATOM 2363 C C . ARG A 1 288 ? 0.492 -5.678 -18.281 1.00 95.50 288 ARG A C 1
ATOM 2365 O O . ARG A 1 288 ? -0.452 -6.376 -18.645 1.00 95.50 288 ARG A O 1
ATOM 2372 N N . ASP A 1 289 ? 0.491 -5.030 -17.119 1.00 94.81 289 ASP A N 1
ATOM 2373 C CA . ASP A 1 289 ? -0.534 -5.249 -16.092 1.00 94.81 289 ASP A CA 1
ATOM 2374 C C . ASP A 1 289 ? -1.786 -4.383 -16.260 1.00 94.81 289 ASP A C 1
ATOM 2376 O O . ASP A 1 289 ? -2.880 -4.762 -15.816 1.00 94.81 289 ASP A O 1
ATOM 2380 N N . TYR A 1 290 ? -1.630 -3.200 -16.852 1.00 95.00 290 TYR A N 1
ATOM 2381 C CA . TYR A 1 290 ? -2.667 -2.170 -16.937 1.00 95.00 290 TYR A CA 1
ATOM 2382 C C . TYR A 1 290 ? -2.827 -1.554 -18.334 1.00 95.00 290 TYR A C 1
ATOM 2384 O O . TYR A 1 290 ? -3.721 -0.731 -18.538 1.00 95.00 290 TYR A O 1
ATOM 2392 N N . GLY A 1 291 ? -2.023 -1.979 -19.308 1.00 95.88 291 GLY A N 1
ATOM 2393 C CA . GLY A 1 291 ? -2.103 -1.548 -20.699 1.00 95.88 291 GLY A CA 1
ATOM 2394 C C . GLY A 1 291 ? -1.296 -0.286 -21.007 1.00 95.88 291 GLY A C 1
ATOM 2395 O O . GLY A 1 291 ? -0.893 0.483 -20.129 1.00 95.88 291 GLY A O 1
ATOM 2396 N N . THR A 1 292 ? -1.105 -0.040 -22.303 1.00 95.94 292 THR A N 1
ATOM 2397 C CA . THR A 1 292 ? -0.304 1.073 -22.834 1.00 95.94 292 THR A CA 1
ATOM 2398 C C . THR A 1 292 ? -0.764 2.435 -22.308 1.00 95.94 292 THR A C 1
ATOM 2400 O O . THR A 1 292 ? 0.062 3.290 -22.010 1.00 95.94 292 THR A O 1
ATOM 2403 N N . SER A 1 293 ? -2.071 2.646 -22.108 1.00 95.88 293 SER A N 1
ATOM 2404 C CA . SER A 1 293 ? -2.582 3.920 -21.581 1.00 95.88 293 SER A CA 1
ATOM 2405 C C . SER A 1 293 ? -1.993 4.278 -20.210 1.00 95.88 293 SER A C 1
ATOM 2407 O O . SER A 1 293 ? -1.699 5.448 -19.972 1.00 95.88 293 SER A O 1
ATOM 2409 N N . GLU A 1 294 ? -1.839 3.315 -19.296 1.00 97.12 294 GLU A N 1
ATOM 2410 C CA . GLU A 1 294 ? -1.261 3.583 -17.971 1.00 97.12 294 GLU A CA 1
ATOM 2411 C C . GLU A 1 294 ? 0.259 3.747 -18.042 1.00 97.12 294 GLU A C 1
ATOM 2413 O O . GLU A 1 294 ? 0.808 4.604 -17.349 1.00 97.12 294 GLU A O 1
ATOM 2418 N N . LYS A 1 295 ? 0.932 3.019 -18.941 1.00 96.38 295 LYS A N 1
ATOM 2419 C CA . LYS A 1 295 ? 2.359 3.225 -19.217 1.00 96.38 295 LYS A CA 1
ATOM 2420 C C . LYS A 1 295 ? 2.646 4.641 -19.710 1.00 96.38 295 LYS A C 1
ATOM 2422 O O . LYS A 1 295 ? 3.564 5.278 -19.209 1.00 96.38 295 LYS A O 1
ATOM 2427 N N . ILE A 1 296 ? 1.850 5.169 -20.640 1.00 96.31 296 ILE A N 1
ATOM 2428 C CA . ILE A 1 296 ? 2.056 6.531 -21.153 1.00 96.31 296 ILE A CA 1
ATOM 2429 C C . ILE A 1 296 ? 1.833 7.578 -20.058 1.00 96.31 296 ILE A C 1
ATOM 2431 O O . ILE A 1 296 ? 2.640 8.497 -19.940 1.00 96.31 296 ILE A O 1
ATOM 2435 N N . LYS A 1 297 ? 0.813 7.413 -19.201 1.00 96.12 297 LYS A N 1
ATOM 2436 C CA . LYS A 1 297 ? 0.623 8.282 -18.024 1.00 96.12 297 LYS A CA 1
ATOM 2437 C C . LYS A 1 297 ? 1.819 8.227 -17.074 1.00 96.12 297 LYS A C 1
ATOM 2439 O O . LYS A 1 297 ? 2.233 9.263 -16.564 1.00 96.12 297 LYS A O 1
ATOM 2444 N N . TYR A 1 298 ? 2.371 7.037 -16.842 1.00 96.19 298 TYR A N 1
ATOM 2445 C CA . TYR A 1 298 ? 3.558 6.866 -16.012 1.00 96.19 298 TYR A CA 1
ATOM 2446 C C . TYR A 1 298 ? 4.785 7.555 -16.609 1.00 96.19 298 TYR A C 1
ATOM 2448 O O . TYR A 1 298 ? 5.440 8.333 -15.923 1.00 96.19 298 TYR A O 1
ATOM 2456 N N . LEU A 1 299 ? 5.078 7.310 -17.887 1.00 93.69 299 LEU A N 1
ATOM 2457 C CA . LEU A 1 299 ? 6.206 7.933 -18.574 1.00 93.69 299 LEU A CA 1
ATOM 2458 C C . LEU A 1 299 ? 6.071 9.461 -18.583 1.00 93.69 299 LEU A C 1
ATOM 2460 O O . LEU A 1 299 ? 7.041 10.156 -18.299 1.00 93.69 299 LEU A O 1
ATOM 2464 N N . GLN A 1 300 ? 4.865 9.985 -18.815 1.00 93.62 300 GLN A N 1
ATOM 2465 C CA . GLN A 1 300 ? 4.577 11.415 -18.705 1.00 93.62 300 GLN A CA 1
ATOM 2466 C C . GLN A 1 300 ? 4.851 11.944 -17.287 1.00 93.62 300 GLN A C 1
ATOM 2468 O O . GLN A 1 300 ? 5.530 12.954 -17.133 1.00 93.62 300 GLN A O 1
ATOM 2473 N N . ALA A 1 301 ? 4.375 11.252 -16.247 1.00 93.31 301 ALA A N 1
ATOM 2474 C CA . ALA A 1 301 ? 4.609 11.629 -14.852 1.00 93.31 301 ALA A CA 1
ATOM 2475 C C . ALA A 1 301 ? 6.100 11.585 -14.475 1.00 93.31 301 ALA A C 1
ATOM 2477 O O . ALA A 1 301 ? 6.592 12.457 -13.767 1.00 93.31 301 ALA A O 1
ATOM 2478 N N . MET A 1 302 ? 6.844 10.602 -14.980 1.00 91.31 302 MET A N 1
ATOM 2479 C CA . MET A 1 302 ? 8.292 10.501 -14.801 1.00 91.31 302 MET A CA 1
ATOM 2480 C C . MET A 1 302 ? 9.029 11.672 -15.464 1.00 91.31 302 MET A C 1
ATOM 2482 O O . MET A 1 302 ? 9.921 12.254 -14.853 1.00 91.31 302 MET A O 1
ATOM 2486 N N . ILE A 1 303 ? 8.630 12.044 -16.682 1.00 89.19 303 ILE A N 1
ATOM 2487 C CA . ILE A 1 303 ? 9.185 13.176 -17.439 1.00 89.19 303 ILE A CA 1
ATOM 2488 C C . ILE A 1 303 ? 8.898 14.509 -16.731 1.00 89.19 303 ILE A C 1
ATOM 2490 O O . ILE A 1 303 ? 9.784 15.355 -16.636 1.00 89.19 303 ILE A O 1
ATOM 2494 N N . SER A 1 304 ? 7.683 14.682 -16.207 1.00 88.19 304 SER A N 1
ATOM 2495 C CA . SER A 1 304 ? 7.264 15.885 -15.474 1.00 88.19 304 SER A CA 1
ATOM 2496 C C . SER A 1 304 ? 7.804 15.955 -14.038 1.00 88.19 304 SER A C 1
ATOM 2498 O O . SER A 1 304 ? 7.724 17.004 -13.409 1.00 88.19 304 SER A O 1
ATOM 2500 N N . GLY A 1 305 ? 8.362 14.859 -13.514 1.00 86.88 305 GLY A N 1
ATOM 2501 C CA . GLY A 1 305 ? 8.895 14.767 -12.152 1.00 86.88 305 GLY A CA 1
ATOM 2502 C C . GLY A 1 305 ? 7.880 14.375 -11.072 1.00 86.88 305 GLY A C 1
ATOM 2503 O O . GLY A 1 305 ? 8.261 14.253 -9.912 1.00 86.88 305 GLY A O 1
ATOM 2504 N N . ASP A 1 306 ? 6.629 14.098 -11.442 1.00 86.81 306 ASP A N 1
ATOM 2505 C CA . ASP A 1 306 ? 5.562 13.640 -10.538 1.00 86.81 306 ASP A CA 1
ATOM 2506 C C . ASP A 1 306 ? 5.776 12.201 -10.025 1.00 86.81 306 ASP A C 1
ATOM 2508 O O . ASP A 1 306 ? 5.114 11.765 -9.082 1.00 86.81 306 ASP A O 1
ATOM 2512 N N . ALA A 1 307 ? 6.662 11.440 -10.676 1.00 82.62 307 ALA A N 1
ATOM 2513 C CA . ALA A 1 307 ? 7.045 10.076 -10.301 1.00 82.62 307 ALA A CA 1
ATOM 2514 C C . ALA A 1 307 ? 8.477 9.990 -9.731 1.00 82.62 307 ALA A C 1
ATOM 2516 O O . ALA A 1 307 ? 9.150 8.975 -9.918 1.00 82.62 307 ALA A O 1
ATOM 2517 N N . ASN A 1 308 ? 8.969 11.066 -9.106 1.00 77.06 308 ASN A N 1
ATOM 2518 C CA . ASN A 1 308 ? 10.239 11.068 -8.371 1.00 77.06 308 ASN A CA 1
ATOM 2519 C C . ASN A 1 308 ? 10.046 10.800 -6.877 1.00 77.06 308 ASN A C 1
ATOM 2521 O O . ASN A 1 308 ? 8.962 11.122 -6.339 1.00 77.06 308 ASN A O 1
#

Foldseek 3Di:
DVVVVVVVLLVVLLVCVVVVFQLADLLVVLVLVLLLLLLVLLLVCVVVVVVVLNVCCVPPCPDPCVVVSLVVVLVVCVVVVVVVNNVSSVVSVVSNVVSSVSRSVRSSVVVPDQAFRFALCAPVPVVVVLSVLLSVLSNQLSNDDDPSVVVSVVSNVVSVVVVVVVCCLSPVAPLSSQQVNLVVLLVVLQVVQVVVCVVVVHDRDLVSSQLVSVCNRRVPDDSVNSVVLVVVLLVCLVVVVCLVVLLVVVCVVPVPDDSVVSSVLVVVVSVVVNVVGCLSVSLSSCCVRPNPVRSSVSVNCVSVVVSD